Protein AF-A0A9D7RD43-F1 (afdb_monomer_lite)

Radius of gyration: 26.94 Å; chains: 1; bounding box: 60×65×58 Å

Secondary structure (DSSP, 8-state):
-PPPSS---BTTBT--EEEE-TTSTT-PBPTT------TT--SGGGG---SEEEE-SSEEEE-GGG-EEEE-SHHHHHHHHHHHHHHHHHH-TTS-HHHHHHHHHHT-B--SSSS-BTTTBT-B--HHHHHHHHHHTTPPPPPP---SS-EEEEEEEEEE-SSSSEEEEEEEEEE-SSSPEEEEEEEEEETT--SEEEEEEEEEEE-TT-EEEEEPPPEE--SEEEEEEEEEE-GGGS--TTGGGSEEEEEEEE--PPBPP---TT------SS-EEEEE---SEEEEEEESSTTTPPEEEEEEEES-EEEEE-S-EE----

Structure (mmCIF, N/CA/C/O backbone):
data_AF-A0A9D7RD43-F1
#
_entry.id   AF-A0A9D7RD43-F1
#
loop_
_atom_site.group_PDB
_atom_site.id
_atom_site.type_symbol
_atom_site.label_atom_id
_atom_site.label_alt_id
_atom_site.label_comp_id
_atom_site.label_asym_id
_atom_site.label_entity_id
_atom_site.label_seq_id
_atom_site.pdbx_PDB_ins_code
_atom_site.Cartn_x
_atom_site.Cartn_y
_atom_site.Cartn_z
_atom_site.occupancy
_atom_site.B_iso_or_equiv
_atom_site.auth_seq_id
_atom_site.auth_comp_id
_atom_site.auth_asym_id
_atom_site.auth_atom_id
_atom_site.pdbx_PDB_model_num
ATOM 1 N N . MET A 1 1 ? 34.496 8.820 10.656 1.00 37.81 1 MET A N 1
ATOM 2 C CA . MET A 1 1 ? 34.093 8.182 9.384 1.00 37.81 1 MET A CA 1
ATOM 3 C C . MET A 1 1 ? 32.743 7.521 9.606 1.00 37.81 1 MET A C 1
ATOM 5 O O . MET A 1 1 ? 32.678 6.580 10.384 1.00 37.81 1 MET A O 1
ATOM 9 N N . LYS A 1 2 ? 31.656 8.041 9.021 1.00 35.50 2 LYS A N 1
ATOM 10 C CA . LYS A 1 2 ? 30.403 7.276 8.945 1.00 35.50 2 LYS A CA 1
ATOM 11 C C . LYS A 1 2 ? 30.650 6.160 7.934 1.00 35.50 2 LYS A C 1
ATOM 13 O O . LYS A 1 2 ? 30.966 6.460 6.786 1.00 35.50 2 LYS A O 1
ATOM 18 N N . PHE A 1 3 ? 30.564 4.906 8.363 1.00 37.50 3 PHE A N 1
ATOM 19 C CA . PHE A 1 3 ? 30.495 3.794 7.423 1.00 37.50 3 PHE A CA 1
ATOM 20 C C . PHE A 1 3 ? 29.261 4.001 6.530 1.00 37.50 3 PHE A C 1
ATOM 22 O O . PHE A 1 3 ? 28.216 4.408 7.050 1.00 37.50 3 PHE A O 1
ATOM 29 N N . PRO A 1 4 ? 29.354 3.788 5.207 1.00 51.97 4 PRO A N 1
ATOM 30 C CA . PRO A 1 4 ? 28.175 3.812 4.352 1.00 51.97 4 PRO A CA 1
ATOM 31 C C . PRO A 1 4 ? 27.169 2.771 4.858 1.00 51.97 4 PRO A C 1
ATOM 33 O O . PRO A 1 4 ? 27.540 1.640 5.163 1.00 51.97 4 PRO A O 1
ATOM 36 N N . GLY A 1 5 ? 25.897 3.164 4.974 1.00 52.16 5 GLY A N 1
ATOM 37 C CA . GLY A 1 5 ? 24.845 2.321 5.559 1.00 52.16 5 GLY A CA 1
ATOM 38 C C . GLY A 1 5 ? 24.526 1.050 4.762 1.00 52.16 5 GLY A C 1
ATOM 39 O O . GLY A 1 5 ? 23.859 0.159 5.277 1.00 52.16 5 GLY A O 1
ATOM 40 N N . SER A 1 6 ? 24.991 0.938 3.514 1.00 62.03 6 SER A N 1
ATOM 41 C CA . SER A 1 6 ? 24.910 -0.272 2.690 1.00 62.03 6 SER A CA 1
ATOM 42 C C . SER A 1 6 ? 26.004 -0.252 1.621 1.00 62.03 6 SER A C 1
ATOM 44 O O . SER A 1 6 ? 26.270 0.790 1.024 1.00 62.03 6 SER A O 1
ATOM 46 N N . LEU A 1 7 ? 26.645 -1.399 1.387 1.00 66.25 7 LEU A N 1
ATOM 47 C CA . LEU A 1 7 ? 27.626 -1.590 0.316 1.00 66.25 7 LEU A CA 1
ATOM 48 C C . LEU A 1 7 ? 26.922 -2.155 -0.920 1.00 66.25 7 LEU A C 1
ATOM 50 O O . LEU A 1 7 ? 26.070 -3.029 -0.778 1.00 66.25 7 LEU A O 1
ATOM 54 N N . ASN A 1 8 ? 27.292 -1.678 -2.112 1.00 71.31 8 ASN A N 1
ATOM 55 C CA . ASN A 1 8 ? 26.846 -2.259 -3.380 1.00 71.31 8 ASN A CA 1
ATOM 56 C C . ASN A 1 8 ? 27.496 -3.636 -3.552 1.00 71.31 8 ASN A C 1
ATOM 58 O O . ASN A 1 8 ? 28.646 -3.736 -3.980 1.00 71.31 8 ASN A O 1
ATOM 62 N N . VAL A 1 9 ? 26.795 -4.681 -3.117 1.00 72.69 9 VAL A N 1
ATOM 63 C CA . VAL A 1 9 ? 27.293 -6.066 -3.115 1.00 72.69 9 VAL A CA 1
ATOM 64 C C . VAL A 1 9 ? 26.843 -6.842 -4.349 1.00 72.69 9 VAL A C 1
ATOM 66 O O . VAL A 1 9 ? 27.401 -7.899 -4.630 1.00 72.69 9 VAL A O 1
ATOM 69 N N . ASP A 1 10 ? 25.844 -6.332 -5.076 1.00 81.44 10 ASP A N 1
ATOM 70 C CA . ASP A 1 10 ? 25.265 -6.962 -6.263 1.00 81.44 10 ASP A CA 1
ATOM 71 C C . ASP A 1 10 ? 24.422 -5.958 -7.076 1.00 81.44 10 ASP A C 1
ATOM 73 O O . ASP A 1 10 ? 24.118 -4.878 -6.580 1.00 81.44 10 ASP A O 1
ATOM 77 N N . LEU A 1 11 ? 23.975 -6.342 -8.277 1.00 85.50 11 LEU A N 1
ATOM 78 C CA . LEU A 1 11 ? 23.217 -5.523 -9.236 1.00 85.50 11 LEU A CA 1
ATOM 79 C C . LEU A 1 11 ? 22.011 -4.787 -8.641 1.00 85.50 11 LEU A C 1
ATOM 81 O O . LEU A 1 11 ? 21.666 -3.710 -9.100 1.00 85.50 11 LEU A O 1
ATOM 85 N N . VAL A 1 12 ? 21.343 -5.369 -7.644 1.00 87.44 12 VAL A N 1
ATOM 86 C CA . VAL A 1 12 ? 20.118 -4.801 -7.055 1.00 87.44 12 VAL A CA 1
ATOM 87 C C . VAL A 1 12 ? 20.194 -4.664 -5.534 1.00 87.44 12 VAL A C 1
ATOM 89 O O . VAL A 1 12 ? 19.166 -4.511 -4.876 1.00 87.44 12 VAL A O 1
ATOM 92 N N . VAL A 1 13 ? 21.388 -4.768 -4.938 1.00 83.25 13 VAL A N 1
ATOM 93 C CA . VAL A 1 13 ? 21.561 -4.678 -3.478 1.00 83.25 13 VAL A CA 1
ATOM 94 C C . VAL A 1 13 ? 22.725 -3.737 -3.130 1.00 83.25 13 VAL A C 1
ATOM 96 O O . VAL A 1 13 ? 23.883 -4.149 -3.232 1.00 83.25 13 VAL A O 1
ATOM 99 N N . PRO A 1 14 ? 22.437 -2.507 -2.652 1.00 84.12 14 PRO A N 1
ATOM 100 C CA . PRO A 1 14 ? 21.111 -1.901 -2.503 1.00 84.12 14 PRO A CA 1
ATOM 101 C C . PRO A 1 14 ? 20.538 -1.445 -3.854 1.00 84.12 14 PRO A C 1
ATOM 103 O O . PRO A 1 14 ? 21.272 -0.957 -4.713 1.00 84.12 14 PRO A O 1
ATOM 106 N N . MET A 1 15 ? 19.216 -1.553 -4.006 1.00 89.75 15 MET A N 1
ATOM 107 C CA . MET A 1 15 ? 18.492 -1.022 -5.161 1.00 89.75 15 MET A CA 1
ATOM 108 C C . MET A 1 15 ? 18.246 0.476 -4.956 1.00 89.75 15 MET A C 1
ATOM 110 O O . MET A 1 15 ? 17.522 0.879 -4.045 1.00 89.75 15 MET A O 1
ATOM 114 N N . SER A 1 16 ? 18.866 1.298 -5.790 1.00 93.31 16 SER A N 1
ATOM 115 C CA . SER A 1 16 ? 18.712 2.751 -5.825 1.00 93.31 16 SER A CA 1
ATOM 116 C C . SER A 1 16 ? 17.595 3.113 -6.791 1.00 93.31 16 SER A C 1
ATOM 118 O O . SER A 1 16 ? 17.496 2.528 -7.868 1.00 93.31 16 SER A O 1
ATOM 120 N N . ILE A 1 17 ? 16.758 4.074 -6.412 1.00 96.69 17 ILE A N 1
ATOM 121 C CA . ILE A 1 17 ? 15.533 4.393 -7.146 1.00 96.69 17 ILE A CA 1
ATOM 122 C C . ILE A 1 17 ? 15.535 5.877 -7.486 1.00 96.69 17 ILE A C 1
ATOM 124 O O . ILE A 1 17 ? 15.616 6.720 -6.591 1.00 96.69 17 ILE A O 1
ATOM 128 N N . GLY A 1 18 ? 15.457 6.182 -8.779 1.00 97.19 18 GLY A N 1
ATOM 129 C CA . GLY A 1 18 ? 15.295 7.549 -9.273 1.00 97.19 18 GLY A CA 1
ATOM 130 C C . GLY A 1 18 ? 13.829 7.967 -9.377 1.00 97.19 18 GLY A C 1
ATOM 131 O O . GLY A 1 18 ? 12.914 7.143 -9.283 1.00 97.19 18 GLY A O 1
ATOM 132 N N . SER A 1 19 ? 13.623 9.264 -9.579 1.00 98.06 19 SER A N 1
ATOM 133 C CA . SER A 1 19 ? 12.301 9.875 -9.707 1.00 98.06 19 SER A CA 1
ATOM 134 C C . SER A 1 19 ? 12.009 10.275 -11.144 1.00 98.06 19 SER A C 1
ATOM 136 O O . SER A 1 19 ? 12.871 10.818 -11.832 1.00 98.06 19 SER A O 1
ATOM 138 N N . VAL A 1 20 ? 10.765 10.060 -11.554 1.00 97.62 20 VAL A N 1
ATOM 139 C CA . VAL A 1 20 ? 10.180 10.568 -12.800 1.00 97.62 20 VAL A CA 1
ATOM 140 C C . VAL A 1 20 ? 8.850 11.259 -12.512 1.00 97.62 20 VAL A C 1
ATOM 142 O O . VAL A 1 20 ? 8.176 10.935 -11.522 1.00 97.62 20 VAL A O 1
ATOM 145 N N . ASP A 1 21 ? 8.436 12.149 -13.411 1.00 96.12 21 ASP A N 1
ATOM 146 C CA . ASP A 1 21 ? 7.079 12.690 -13.415 1.00 96.12 21 ASP A CA 1
ATOM 147 C C . ASP A 1 21 ? 6.089 11.667 -13.979 1.00 96.12 21 ASP A C 1
ATOM 149 O O . ASP A 1 21 ? 5.978 11.447 -15.186 1.00 96.12 21 ASP A O 1
ATOM 153 N N . GLY A 1 22 ? 5.336 11.047 -13.070 1.00 91.12 22 GLY A N 1
ATOM 154 C CA . GLY A 1 22 ? 4.281 10.091 -13.398 1.00 91.12 22 GLY A CA 1
ATOM 155 C C . GLY A 1 22 ? 3.047 10.707 -14.064 1.00 91.12 22 GLY A C 1
ATOM 156 O O . GLY A 1 22 ? 2.210 9.959 -14.568 1.00 91.12 22 GLY A O 1
ATOM 157 N N . ASN A 1 23 ? 2.908 12.038 -14.063 1.00 89.94 23 ASN A N 1
ATOM 158 C CA . ASN A 1 23 ? 1.749 12.739 -14.629 1.00 89.94 23 ASN A CA 1
ATOM 159 C C . ASN A 1 23 ? 1.916 13.051 -16.119 1.00 89.94 23 ASN A C 1
ATOM 161 O O . ASN A 1 23 ? 0.947 13.418 -16.787 1.00 89.94 23 ASN A O 1
ATOM 165 N N . THR A 1 24 ? 3.125 12.875 -16.647 1.00 91.62 24 THR A N 1
ATOM 166 C CA . THR A 1 24 ? 3.444 13.100 -18.053 1.00 91.62 24 THR A CA 1
ATOM 167 C C . THR A 1 24 ? 3.645 11.761 -18.758 1.00 91.62 24 THR A C 1
ATOM 169 O O . THR A 1 24 ? 4.361 10.888 -18.276 1.00 91.62 24 THR A O 1
ATOM 172 N N . ALA A 1 25 ? 3.046 11.588 -19.941 1.00 89.81 25 ALA A N 1
ATOM 173 C CA . ALA A 1 25 ? 3.057 10.309 -20.666 1.00 89.81 25 ALA A CA 1
ATOM 174 C C . ALA A 1 25 ? 4.463 9.813 -21.065 1.00 89.81 25 ALA A C 1
ATOM 176 O O . ALA A 1 25 ? 4.656 8.620 -21.300 1.00 89.81 25 ALA A O 1
ATOM 177 N N . THR A 1 26 ? 5.435 10.723 -21.160 1.00 92.25 26 THR A N 1
ATOM 178 C CA . THR A 1 26 ? 6.836 10.412 -21.474 1.00 92.25 26 THR A CA 1
ATOM 179 C C . THR A 1 26 ? 7.671 10.068 -20.242 1.00 92.25 26 THR A C 1
ATOM 181 O O . THR A 1 26 ? 8.818 9.675 -20.416 1.00 92.25 26 THR A O 1
ATOM 184 N N . PHE A 1 27 ? 7.117 10.202 -19.031 1.00 96.06 27 PHE A N 1
ATOM 185 C CA . PHE A 1 27 ? 7.800 9.955 -17.758 1.00 96.06 27 PHE A CA 1
ATOM 186 C C . PHE A 1 27 ? 9.184 10.615 -17.666 1.00 96.06 27 PHE A C 1
ATOM 188 O O . PHE A 1 27 ? 10.167 9.910 -17.436 1.00 96.06 27 PHE A O 1
ATOM 195 N N . PRO A 1 28 ? 9.297 11.939 -17.888 1.00 96.94 28 PRO A N 1
ATOM 196 C CA . PRO A 1 28 ? 10.591 12.601 -17.828 1.00 96.94 28 PRO A CA 1
ATOM 197 C C . PRO A 1 28 ? 11.213 12.413 -16.438 1.00 96.94 28 PRO A C 1
ATOM 199 O O . PRO A 1 28 ? 10.513 12.470 -15.424 1.00 96.94 28 PRO A O 1
ATOM 202 N N . VAL A 1 29 ? 12.524 12.172 -16.395 1.00 96.81 29 VAL A N 1
ATOM 203 C CA . VAL A 1 29 ? 13.292 12.143 -15.144 1.00 96.81 29 VAL A CA 1
ATOM 204 C C . VAL A 1 29 ? 13.134 13.473 -14.411 1.00 96.81 29 VAL A C 1
ATOM 206 O O . VAL A 1 29 ? 13.292 14.536 -15.006 1.00 96.81 29 VAL A O 1
ATOM 209 N N . SER A 1 30 ? 12.805 13.415 -13.121 1.00 96.56 30 SER A N 1
ATOM 210 C CA . SER A 1 30 ? 12.627 14.616 -12.307 1.00 96.56 30 SER A CA 1
ATOM 211 C C . SER A 1 30 ? 13.960 15.344 -12.144 1.00 96.56 30 SER A C 1
ATOM 213 O O . SER A 1 30 ? 14.990 14.713 -11.887 1.00 96.56 30 SER A O 1
ATOM 215 N N . ASP A 1 31 ? 13.947 16.675 -12.206 1.00 94.81 31 ASP A N 1
ATOM 216 C CA . ASP A 1 31 ? 15.169 17.493 -12.149 1.00 94.81 31 ASP A CA 1
ATOM 217 C C . ASP A 1 31 ? 15.994 17.252 -10.875 1.00 94.81 31 ASP A C 1
ATOM 219 O O . ASP A 1 31 ? 17.225 17.221 -10.916 1.00 94.81 31 ASP A O 1
ATOM 223 N N . PHE A 1 32 ? 15.316 17.010 -9.749 1.00 93.81 32 PHE A N 1
ATOM 224 C CA . PHE A 1 32 ? 15.935 16.722 -8.452 1.00 93.81 32 PHE A CA 1
ATOM 225 C C . PHE A 1 32 ? 16.461 15.283 -8.312 1.00 93.81 32 PHE A C 1
ATOM 227 O O . PHE A 1 32 ? 17.102 14.964 -7.305 1.00 93.81 32 PHE A O 1
ATOM 234 N N . SER A 1 33 ? 16.168 14.386 -9.261 1.00 95.81 33 SER A N 1
ATOM 235 C CA . SER A 1 33 ? 16.620 12.997 -9.192 1.00 95.81 33 SER A CA 1
ATOM 236 C C . SER A 1 33 ? 18.140 12.942 -9.333 1.00 95.81 33 SER A C 1
ATOM 238 O O . SER A 1 33 ? 18.717 13.436 -10.302 1.00 95.81 33 SER A O 1
ATOM 240 N N . SER A 1 34 ? 18.804 12.335 -8.348 1.00 94.81 34 SER A N 1
ATOM 241 C CA . SER A 1 34 ? 20.244 12.095 -8.426 1.00 94.81 34 SER A CA 1
ATOM 242 C C . SER A 1 34 ? 20.551 11.072 -9.514 1.00 94.81 34 SER A C 1
ATOM 244 O O . SER A 1 34 ? 19.801 10.114 -9.704 1.00 94.81 34 SER A O 1
ATOM 246 N N . ARG A 1 35 ? 21.673 11.281 -10.196 1.00 94.00 35 ARG A N 1
ATOM 247 C CA . ARG A 1 35 ? 22.122 10.487 -11.338 1.00 94.00 35 ARG A CA 1
ATOM 248 C C . ARG A 1 35 ? 23.477 9.876 -11.032 1.00 94.00 35 ARG A C 1
ATOM 250 O O . ARG A 1 35 ? 24.266 10.456 -10.280 1.00 94.00 35 ARG A O 1
ATOM 257 N N . GLY A 1 36 ? 23.734 8.708 -11.598 1.00 90.88 36 GLY A N 1
ATOM 258 C CA . GLY A 1 36 ? 25.066 8.127 -11.615 1.00 90.88 36 GLY A CA 1
ATOM 259 C C . GLY A 1 36 ? 26.025 8.897 -12.540 1.00 90.88 36 GLY A C 1
ATOM 260 O O . GLY A 1 36 ? 25.691 9.968 -13.053 1.00 90.88 36 GLY A O 1
ATOM 261 N N . PRO A 1 37 ? 27.227 8.356 -12.782 1.00 91.25 37 PRO A N 1
ATOM 262 C CA . PRO A 1 37 ? 27.680 7.041 -12.341 1.00 91.25 37 PRO A CA 1
ATOM 263 C C . PRO A 1 37 ? 28.040 6.986 -10.850 1.00 91.25 37 PRO A C 1
ATOM 265 O O . PRO A 1 37 ? 28.338 7.996 -10.212 1.00 91.25 37 PRO A O 1
ATOM 268 N N . SER A 1 38 ? 28.047 5.782 -10.281 1.00 86.12 38 SER A N 1
ATOM 269 C CA . SER A 1 38 ? 28.557 5.557 -8.929 1.00 86.12 38 SER A CA 1
ATOM 270 C C . SER A 1 38 ? 30.072 5.758 -8.875 1.00 86.12 38 SER A C 1
ATOM 272 O O . SER A 1 38 ? 30.814 5.120 -9.618 1.00 86.12 38 SER A O 1
ATOM 274 N N . ALA A 1 39 ? 30.549 6.550 -7.911 1.00 81.50 39 ALA A N 1
ATOM 275 C CA . ALA A 1 39 ? 31.981 6.694 -7.627 1.00 81.50 39 ALA A CA 1
ATOM 276 C C . ALA A 1 39 ? 32.638 5.405 -7.087 1.00 81.50 39 ALA A C 1
ATOM 278 O O . ALA A 1 39 ? 33.861 5.325 -7.001 1.00 81.50 39 ALA A O 1
ATOM 279 N N . CYS A 1 40 ? 31.837 4.410 -6.688 1.00 73.94 40 CYS A N 1
ATOM 280 C CA . CYS A 1 40 ? 32.301 3.147 -6.110 1.00 73.94 40 CYS A CA 1
ATOM 281 C C . CYS A 1 40 ? 31.949 1.924 -6.974 1.00 73.94 40 CYS A C 1
ATOM 283 O O . CYS A 1 40 ? 32.061 0.793 -6.495 1.00 73.94 40 CYS A O 1
ATOM 285 N N . GLY A 1 41 ? 31.481 2.125 -8.210 1.00 66.56 41 GLY A N 1
ATOM 286 C CA . GLY A 1 41 ? 31.212 1.019 -9.127 1.00 66.56 41 GLY A CA 1
ATOM 287 C C . GLY A 1 41 ? 32.509 0.407 -9.661 1.00 66.56 41 GLY A C 1
ATOM 288 O O . GLY A 1 41 ? 33.530 1.084 -9.753 1.00 66.56 41 GLY A O 1
ATOM 289 N N . ARG A 1 42 ? 32.478 -0.890 -9.985 1.00 72.44 42 ARG A N 1
ATOM 290 C CA . ARG A 1 42 ? 33.587 -1.563 -10.677 1.00 72.44 42 ARG A CA 1
ATOM 291 C C . ARG A 1 42 ? 33.505 -1.257 -12.173 1.00 72.44 42 ARG A C 1
ATOM 293 O O . ARG A 1 42 ? 34.157 -0.338 -12.652 1.00 72.44 42 ARG A O 1
ATOM 300 N N . ASP A 1 43 ? 32.662 -1.999 -12.878 1.00 79.00 43 ASP A N 1
ATOM 301 C CA . ASP A 1 43 ? 32.463 -1.959 -14.322 1.00 79.00 43 ASP A CA 1
ATOM 302 C C . ASP A 1 43 ? 31.001 -2.276 -14.698 1.00 79.00 43 ASP A C 1
ATOM 304 O O . ASP A 1 43 ? 30.218 -2.788 -13.893 1.00 79.00 43 ASP A O 1
ATOM 308 N N . GLY A 1 44 ? 30.612 -1.929 -15.930 1.00 85.50 44 GLY A N 1
ATOM 309 C CA . GLY A 1 44 ? 29.277 -2.204 -16.474 1.00 85.50 44 GLY A CA 1
ATOM 310 C C . GLY A 1 44 ? 28.137 -1.621 -15.630 1.00 85.50 44 GLY A C 1
ATOM 311 O O . GLY A 1 44 ? 28.230 -0.495 -15.139 1.00 85.50 44 GLY A O 1
ATOM 312 N N . SER A 1 45 ? 27.074 -2.406 -15.431 1.00 86.19 45 SER A N 1
ATOM 313 C CA . SER A 1 45 ? 25.884 -2.009 -14.663 1.00 86.19 45 SER A CA 1
ATOM 314 C C . SER A 1 45 ? 26.184 -1.613 -13.212 1.00 86.19 45 SER A C 1
ATOM 316 O O . SER A 1 45 ? 25.417 -0.870 -12.618 1.00 86.19 45 SER A O 1
ATOM 318 N N . PHE A 1 46 ? 27.325 -2.009 -12.629 1.00 85.81 46 PHE A N 1
ATOM 319 C CA . PHE A 1 46 ? 27.699 -1.571 -11.275 1.00 85.81 46 PHE A CA 1
ATOM 320 C C . PHE A 1 46 ? 28.069 -0.085 -11.185 1.00 85.81 46 PHE A C 1
ATOM 322 O O . PHE A 1 46 ? 28.080 0.472 -10.083 1.00 85.81 46 PHE A O 1
ATOM 329 N N . LEU A 1 47 ? 28.411 0.544 -12.314 1.00 88.94 47 LEU A N 1
ATOM 330 C CA . LEU A 1 47 ? 28.647 1.985 -12.399 1.00 88.94 47 LEU A CA 1
ATOM 331 C C . LEU A 1 47 ? 27.348 2.763 -12.595 1.00 88.94 47 LEU A C 1
ATOM 333 O O . LEU A 1 47 ? 27.335 3.956 -12.305 1.00 88.94 47 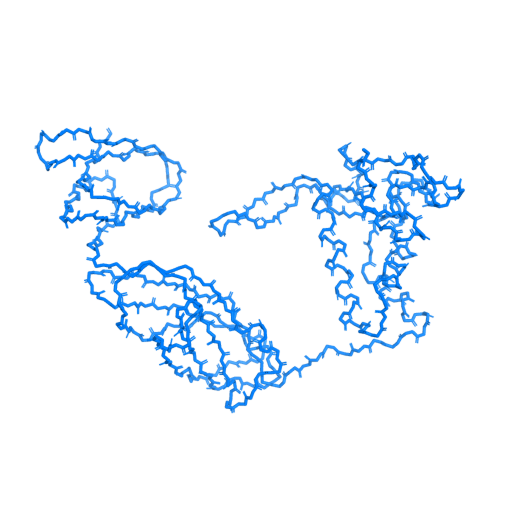LEU A O 1
ATOM 337 N N . ILE A 1 48 ? 26.281 2.118 -13.064 1.00 91.94 48 ILE A N 1
ATOM 338 C CA . ILE A 1 48 ? 25.042 2.797 -13.417 1.00 91.94 48 ILE A CA 1
ATOM 339 C C . ILE A 1 48 ? 24.153 2.908 -12.182 1.00 91.94 48 ILE A C 1
ATOM 341 O O . ILE A 1 48 ? 23.919 1.931 -11.477 1.00 91.94 48 ILE A O 1
ATOM 345 N N . LYS A 1 49 ? 23.699 4.129 -11.894 1.00 92.69 49 LYS A N 1
ATOM 346 C CA . LYS A 1 49 ? 22.692 4.416 -10.867 1.00 92.69 49 LYS A CA 1
ATOM 347 C C . LYS A 1 49 ? 21.736 5.485 -11.409 1.00 92.69 49 LYS A C 1
ATOM 349 O O . LYS A 1 49 ? 22.215 6.389 -12.090 1.00 92.69 49 LYS A O 1
ATOM 354 N N . PRO A 1 50 ? 20.441 5.458 -11.056 1.00 94.94 50 PRO A N 1
ATOM 355 C CA . PRO A 1 50 ? 19.766 4.459 -10.215 1.00 94.94 50 PRO A CA 1
ATOM 356 C C . PRO A 1 50 ? 19.654 3.079 -10.895 1.00 94.94 50 PRO A C 1
ATOM 358 O O . PRO A 1 50 ? 19.982 2.942 -12.063 1.00 94.94 50 PRO A O 1
ATOM 361 N N . GLU A 1 51 ? 19.194 2.051 -10.176 1.00 95.50 51 GLU A N 1
ATOM 362 C CA . GLU A 1 51 ? 18.871 0.748 -10.787 1.00 95.50 51 GLU A CA 1
ATOM 363 C C . GLU A 1 51 ? 17.614 0.837 -11.660 1.00 95.50 51 GLU A C 1
ATOM 365 O O . GLU A 1 51 ? 17.533 0.222 -12.719 1.00 95.50 51 GLU A O 1
ATOM 370 N N . VAL A 1 52 ? 16.611 1.572 -11.180 1.00 97.44 52 VAL A N 1
ATOM 371 C CA . VAL A 1 52 ? 15.305 1.776 -11.821 1.00 97.44 52 VAL A CA 1
ATOM 372 C C . VAL A 1 52 ? 14.750 3.138 -11.418 1.00 97.44 52 VAL A C 1
ATOM 374 O O . VAL A 1 52 ? 15.191 3.739 -10.432 1.00 97.44 52 VAL A O 1
ATOM 377 N N . VAL A 1 53 ? 13.710 3.587 -12.109 1.00 98.12 53 VAL A N 1
ATOM 378 C CA . VAL A 1 53 ? 12.922 4.758 -11.710 1.00 98.12 53 VAL A CA 1
ATOM 379 C C . VAL A 1 53 ? 11.483 4.394 -11.367 1.00 98.12 53 VAL A C 1
ATOM 381 O O . VAL A 1 53 ? 10.932 3.389 -11.827 1.00 98.12 53 VAL A O 1
ATOM 384 N N . ALA A 1 54 ? 10.868 5.238 -10.544 1.00 97.81 54 ALA A N 1
ATOM 385 C CA . ALA A 1 54 ? 9.447 5.190 -10.229 1.00 97.81 54 ALA A CA 1
ATOM 386 C C . ALA A 1 54 ? 8.897 6.614 -10.027 1.00 97.81 54 ALA A C 1
ATOM 388 O O . ALA A 1 54 ? 9.681 7.529 -9.743 1.00 97.81 54 ALA A O 1
ATOM 389 N N . PRO A 1 55 ? 7.571 6.824 -10.127 1.00 96.94 55 PRO A N 1
ATOM 390 C CA . PRO A 1 55 ? 6.974 8.138 -9.915 1.00 96.94 55 PRO A CA 1
ATOM 391 C C . PRO A 1 55 ? 7.358 8.718 -8.551 1.00 96.94 55 PRO A C 1
ATOM 393 O O . PRO A 1 55 ? 7.131 8.085 -7.519 1.00 96.94 55 PRO A O 1
ATOM 396 N N . GLY A 1 56 ? 7.940 9.915 -8.557 1.00 95.62 56 GLY A N 1
ATOM 397 C CA . GLY A 1 56 ? 8.351 10.630 -7.342 1.00 95.62 56 GLY A CA 1
ATOM 398 C C . GLY A 1 56 ? 8.003 12.112 -7.357 1.00 95.62 56 GLY A C 1
ATOM 399 O O . GLY A 1 56 ? 8.297 12.815 -6.396 1.00 95.62 56 GLY A O 1
ATOM 400 N N . GLU A 1 57 ? 7.355 12.586 -8.416 1.00 95.38 57 GLU A N 1
ATOM 401 C CA . GLU A 1 57 ? 6.944 13.973 -8.585 1.00 95.38 57 GLU A CA 1
ATOM 402 C C . GLU A 1 57 ? 5.418 14.090 -8.570 1.00 95.38 57 GLU A C 1
ATOM 404 O O . GLU A 1 57 ? 4.689 13.284 -9.160 1.00 95.38 57 GLU A O 1
ATOM 409 N N . ARG A 1 58 ? 4.942 15.087 -7.827 1.00 91.75 58 ARG A N 1
ATOM 410 C CA . ARG A 1 58 ? 3.540 15.400 -7.556 1.00 91.75 58 ARG A CA 1
ATOM 411 C C . ARG A 1 58 ? 2.758 14.198 -7.025 1.00 91.75 58 ARG A C 1
ATOM 413 O O . ARG A 1 58 ? 1.605 13.960 -7.394 1.00 91.75 58 ARG A O 1
ATOM 420 N N . ILE A 1 59 ? 3.371 13.453 -6.109 1.00 93.31 59 ILE A N 1
ATOM 421 C CA . ILE A 1 59 ? 2.783 12.260 -5.503 1.00 93.31 59 ILE A CA 1
ATOM 422 C C . ILE A 1 59 ? 1.801 12.665 -4.411 1.00 93.31 59 ILE A C 1
ATOM 424 O O . ILE A 1 59 ? 2.177 13.229 -3.383 1.00 93.31 59 ILE A O 1
ATOM 428 N N . ARG A 1 60 ? 0.521 12.339 -4.611 1.00 92.31 60 ARG A N 1
ATOM 429 C CA . ARG A 1 60 ? -0.507 12.493 -3.579 1.00 92.31 60 ARG A CA 1
ATOM 430 C C . ARG A 1 60 ? -0.342 11.399 -2.522 1.00 92.31 60 ARG A C 1
ATOM 432 O O . ARG A 1 60 ? -0.594 10.231 -2.807 1.00 92.31 60 ARG A O 1
ATOM 439 N N . SER A 1 61 ? 0.025 11.780 -1.303 1.00 89.44 61 SER A N 1
ATOM 440 C CA . SER A 1 61 ? 0.228 10.862 -0.176 1.00 89.44 61 SER A CA 1
ATOM 441 C C . SER A 1 61 ? -0.496 11.341 1.084 1.00 89.44 61 SER A C 1
ATOM 443 O O . SER A 1 61 ? -0.994 12.469 1.140 1.00 89.44 61 SER A O 1
ATOM 445 N N . ALA A 1 62 ? -0.593 10.464 2.082 1.00 86.12 62 ALA A N 1
ATOM 446 C CA . ALA A 1 62 ? -1.175 10.791 3.377 1.00 86.12 62 ALA A CA 1
ATOM 447 C C . ALA A 1 62 ? -0.368 11.905 4.065 1.00 86.12 62 ALA A C 1
ATOM 449 O O . ALA A 1 62 ? 0.864 11.904 4.049 1.00 86.12 62 ALA A O 1
ATOM 450 N N . ALA A 1 63 ? -1.081 12.849 4.670 1.00 80.12 63 ALA A N 1
ATOM 451 C CA . ALA A 1 63 ? -0.532 13.942 5.457 1.00 80.12 63 ALA A CA 1
ATOM 452 C C . ALA A 1 63 ? -1.077 13.880 6.893 1.00 80.12 63 ALA A C 1
ATOM 454 O O . ALA A 1 63 ? -1.891 13.019 7.239 1.00 80.12 63 ALA A O 1
ATOM 455 N N . LEU A 1 64 ? -0.602 14.784 7.750 1.00 73.19 64 LEU A N 1
ATOM 456 C CA . LEU A 1 64 ? -1.089 14.888 9.124 1.00 73.19 64 LEU A CA 1
ATOM 457 C C . LEU A 1 64 ? -2.603 15.162 9.162 1.00 73.19 64 LEU A C 1
ATOM 459 O O . LEU A 1 64 ? -3.204 15.601 8.182 1.00 73.19 64 LEU A O 1
ATOM 463 N N . GLU A 1 65 ? -3.211 14.873 10.314 1.00 69.00 65 GLU A N 1
ATOM 464 C CA . GLU A 1 65 ? -4.624 15.174 10.601 1.00 69.00 65 GLU A CA 1
ATOM 465 C C . GLU A 1 65 ? -5.629 14.485 9.656 1.00 69.00 65 GLU A C 1
ATOM 467 O O . GLU A 1 65 ? -6.730 14.976 9.424 1.00 69.00 65 GLU A O 1
ATOM 472 N N . GLY A 1 66 ? -5.264 13.316 9.115 1.00 67.31 66 GLY A N 1
ATOM 473 C CA . GLY A 1 66 ? -6.125 12.540 8.213 1.00 67.31 66 GLY A CA 1
ATOM 474 C C . GLY A 1 66 ? -6.247 13.135 6.806 1.00 67.31 66 GLY A C 1
ATOM 475 O O . GLY A 1 66 ? -7.091 12.696 6.023 1.00 67.31 66 GLY A O 1
ATOM 476 N N . GLY A 1 67 ? -5.419 14.133 6.485 1.00 74.00 67 GLY A N 1
ATOM 477 C CA . GLY A 1 67 ? -5.390 14.784 5.186 1.00 74.00 67 GLY A CA 1
ATOM 478 C C . GLY A 1 67 ? -4.568 14.035 4.138 1.00 74.00 67 GLY A C 1
ATOM 479 O O . GLY A 1 67 ? -3.907 13.030 4.399 1.00 74.00 67 GLY A O 1
ATOM 480 N N . TYR A 1 68 ? -4.575 14.585 2.929 1.00 86.00 68 TYR A N 1
ATOM 481 C CA . TYR A 1 68 ? -3.670 14.206 1.850 1.00 86.00 68 TYR A CA 1
ATOM 482 C C . TYR A 1 68 ? -2.991 15.461 1.323 1.00 86.00 68 TYR A C 1
ATOM 484 O O . TYR A 1 68 ? -3.636 16.500 1.191 1.00 86.00 68 TYR A O 1
ATOM 492 N N . SER A 1 69 ? -1.717 15.342 0.977 1.00 88.06 69 SER A N 1
ATOM 493 C CA . SER A 1 69 ? -0.958 16.407 0.330 1.00 88.06 69 SER A CA 1
ATOM 494 C C . SER A 1 69 ? -0.195 15.852 -0.865 1.00 88.06 69 SER A C 1
ATOM 496 O O . SER A 1 69 ? -0.101 14.638 -1.053 1.00 88.06 69 SER A O 1
ATOM 498 N N . VAL A 1 70 ? 0.312 16.756 -1.691 1.00 91.06 70 VAL A N 1
ATOM 499 C CA . VAL A 1 70 ? 1.155 16.451 -2.843 1.00 91.06 70 VAL A CA 1
ATOM 500 C C . VAL A 1 70 ? 2.608 16.702 -2.453 1.00 91.06 70 VAL A C 1
ATOM 502 O O . VAL A 1 70 ? 2.905 17.724 -1.836 1.00 91.06 70 VAL A O 1
ATOM 505 N N . PHE A 1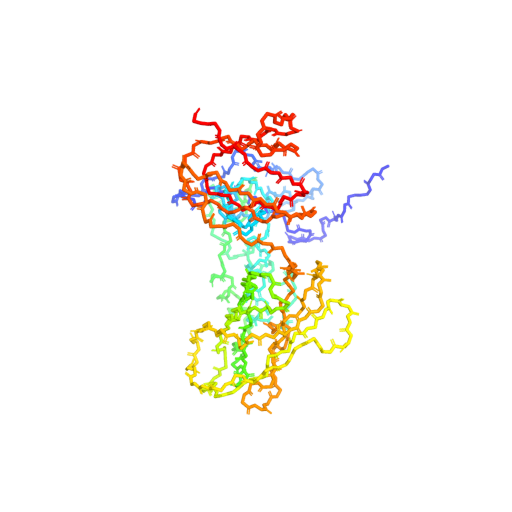 71 ? 3.488 15.762 -2.790 1.00 90.06 71 PHE A N 1
ATOM 506 C CA . PHE A 1 71 ? 4.906 15.821 -2.458 1.00 90.06 71 PHE A CA 1
ATOM 507 C C . PHE A 1 71 ? 5.793 15.457 -3.648 1.00 90.06 71 PHE A C 1
ATOM 509 O O . PHE A 1 71 ? 5.393 14.680 -4.516 1.00 90.06 71 PHE A O 1
ATOM 516 N N . ASP A 1 72 ? 7.021 15.970 -3.611 1.00 91.19 72 ASP A N 1
ATOM 517 C CA . ASP A 1 72 ? 8.078 15.702 -4.579 1.00 91.19 72 ASP A CA 1
ATOM 518 C C . ASP A 1 72 ? 9.295 15.098 -3.866 1.00 91.19 72 ASP A C 1
ATOM 520 O O . ASP A 1 72 ? 9.682 15.536 -2.778 1.00 91.19 72 ASP A O 1
ATOM 524 N N . GLY A 1 73 ? 9.907 14.082 -4.467 1.00 90.75 73 GLY A N 1
ATOM 525 C CA . GLY A 1 73 ? 11.167 13.511 -4.007 1.00 90.75 73 GLY A CA 1
ATOM 526 C C . GLY A 1 73 ? 11.333 12.033 -4.347 1.00 90.75 73 GLY A C 1
ATOM 527 O O . GLY A 1 73 ? 10.380 11.256 -4.353 1.00 90.75 73 GLY A O 1
ATOM 528 N N . THR A 1 74 ? 12.586 11.598 -4.502 1.00 91.00 74 THR A N 1
ATOM 529 C CA . THR A 1 74 ? 12.942 10.169 -4.625 1.00 91.00 74 THR A CA 1
ATOM 530 C C . THR A 1 74 ? 12.524 9.358 -3.391 1.00 91.00 74 THR A C 1
ATOM 532 O O . THR A 1 74 ? 12.257 8.159 -3.490 1.00 91.00 74 THR A O 1
ATOM 535 N N . SER A 1 75 ? 12.359 10.023 -2.240 1.00 91.50 75 SER A N 1
ATOM 536 C CA . SER A 1 75 ? 11.727 9.478 -1.032 1.00 91.50 75 SER A CA 1
ATOM 537 C C . SER A 1 75 ? 10.311 8.945 -1.263 1.00 91.50 75 SER A C 1
ATOM 539 O O . SER A 1 75 ? 9.870 8.110 -0.482 1.00 91.50 75 SER A O 1
ATOM 541 N N . PHE A 1 76 ? 9.604 9.403 -2.303 1.00 92.44 76 PHE A N 1
ATOM 542 C CA . PHE A 1 76 ? 8.275 8.919 -2.691 1.00 92.44 76 PHE A CA 1
ATOM 543 C C . PHE A 1 76 ? 8.331 7.857 -3.800 1.00 92.44 76 PHE A C 1
ATOM 545 O O . PHE A 1 76 ? 7.475 6.973 -3.829 1.00 92.44 76 PHE A O 1
ATOM 552 N N . SER A 1 77 ? 9.387 7.842 -4.619 1.00 95.00 77 SER A N 1
ATOM 553 C CA . SER A 1 77 ? 9.679 6.735 -5.543 1.00 95.00 77 SER A CA 1
ATOM 554 C C . SER A 1 77 ? 10.039 5.443 -4.796 1.00 95.00 77 SER A C 1
ATOM 556 O O . SER A 1 77 ? 9.592 4.354 -5.161 1.00 95.00 77 SER A O 1
ATOM 558 N N . ALA A 1 78 ? 10.814 5.545 -3.710 1.00 93.38 78 ALA A N 1
ATOM 559 C CA . ALA A 1 78 ? 11.244 4.400 -2.904 1.00 93.38 78 ALA A CA 1
ATOM 560 C C . ALA A 1 78 ? 10.097 3.540 -2.314 1.00 93.38 78 ALA A C 1
ATOM 562 O O . ALA A 1 78 ? 10.115 2.313 -2.495 1.00 93.38 78 ALA A O 1
ATOM 563 N N . PRO A 1 79 ? 9.072 4.108 -1.645 1.00 93.00 79 PRO A N 1
ATOM 564 C CA . PRO A 1 79 ? 7.922 3.340 -1.174 1.00 93.00 79 PRO A CA 1
ATOM 565 C C . PRO A 1 79 ? 7.077 2.785 -2.328 1.00 93.00 79 PRO A C 1
ATOM 567 O O . PRO A 1 79 ? 6.472 1.727 -2.163 1.00 93.00 79 PRO A O 1
ATOM 570 N N . TYR A 1 80 ? 7.094 3.418 -3.509 1.00 92.81 80 TYR A N 1
ATOM 571 C CA . TYR A 1 80 ? 6.437 2.898 -4.714 1.00 92.81 80 TYR A CA 1
ATOM 572 C C . TYR A 1 80 ? 7.015 1.537 -5.132 1.00 92.81 80 TYR A C 1
ATOM 574 O O . TYR A 1 80 ? 6.281 0.561 -5.307 1.00 92.81 80 TYR A O 1
ATOM 582 N N . VAL A 1 81 ? 8.346 1.435 -5.212 1.00 95.94 81 VAL A N 1
ATOM 583 C CA . VAL A 1 81 ? 9.035 0.167 -5.514 1.00 95.94 81 VAL A CA 1
ATOM 584 C C . VAL A 1 81 ? 8.909 -0.825 -4.358 1.00 95.94 81 VAL A C 1
ATOM 586 O O . VAL A 1 81 ? 8.758 -2.022 -4.588 1.00 95.94 81 VAL A O 1
ATOM 589 N N . SER A 1 82 ? 8.904 -0.350 -3.111 1.00 95.19 82 SER A N 1
ATOM 590 C CA . SER A 1 82 ? 8.688 -1.213 -1.941 1.00 95.19 82 SER A CA 1
ATOM 591 C C . SER A 1 82 ? 7.318 -1.905 -1.996 1.00 95.19 82 SER A C 1
ATOM 593 O O . SER A 1 82 ? 7.230 -3.113 -1.774 1.00 95.19 82 SER A O 1
ATOM 595 N N . GLY A 1 83 ? 6.263 -1.172 -2.370 1.00 95.44 83 GLY A N 1
ATOM 596 C CA . GLY A 1 83 ? 4.931 -1.730 -2.614 1.00 95.44 83 GLY A CA 1
ATOM 597 C C . GLY A 1 83 ? 4.906 -2.709 -3.791 1.00 95.44 83 GLY A C 1
ATOM 598 O O . GLY A 1 83 ? 4.336 -3.793 -3.674 1.00 95.44 83 GLY A O 1
ATOM 599 N N . ALA A 1 84 ? 5.591 -2.387 -4.893 1.00 96.69 84 ALA A N 1
ATOM 600 C CA . ALA A 1 84 ? 5.742 -3.298 -6.030 1.00 96.69 84 ALA A CA 1
ATOM 601 C C . ALA A 1 84 ? 6.401 -4.631 -5.632 1.00 96.69 84 ALA A C 1
ATOM 603 O O . ALA A 1 84 ? 5.903 -5.700 -5.991 1.00 96.69 84 ALA A O 1
ATOM 604 N N . ILE A 1 85 ? 7.485 -4.585 -4.850 1.00 96.62 85 ILE A N 1
ATOM 605 C CA . ILE A 1 85 ? 8.148 -5.784 -4.319 1.00 96.62 85 ILE A CA 1
ATOM 606 C C . ILE A 1 85 ? 7.197 -6.569 -3.411 1.00 96.62 85 ILE A C 1
ATOM 608 O O . ILE A 1 85 ? 7.174 -7.796 -3.494 1.00 96.62 85 ILE A O 1
ATOM 612 N N . LEU A 1 86 ? 6.400 -5.897 -2.571 1.00 95.44 86 LEU A N 1
ATOM 613 C CA . LEU A 1 86 ? 5.437 -6.558 -1.686 1.00 95.44 86 LEU A CA 1
ATOM 614 C C . LEU A 1 86 ? 4.366 -7.325 -2.477 1.00 95.44 86 LEU A C 1
ATOM 616 O O . LEU A 1 86 ? 4.091 -8.475 -2.148 1.00 95.44 86 LEU A O 1
ATOM 620 N N . LEU A 1 87 ? 3.821 -6.737 -3.546 1.00 95.38 87 LEU A N 1
ATOM 621 C CA . LEU A 1 87 ? 2.852 -7.413 -4.422 1.00 95.38 87 LEU A CA 1
ATOM 622 C C . LEU A 1 87 ? 3.459 -8.661 -5.075 1.00 95.38 87 LEU A C 1
ATOM 624 O O . LEU A 1 87 ? 2.848 -9.730 -5.096 1.00 95.38 87 LEU A O 1
ATOM 628 N N . LEU A 1 88 ? 4.699 -8.559 -5.563 1.00 96.50 88 LEU A N 1
ATOM 629 C CA . LEU A 1 88 ? 5.408 -9.722 -6.096 1.00 96.50 88 LEU A CA 1
ATOM 630 C C . LEU A 1 88 ? 5.709 -10.755 -5.001 1.00 96.50 88 LEU A C 1
ATOM 632 O O . LEU A 1 88 ? 5.667 -11.953 -5.265 1.00 96.50 88 LEU A O 1
ATOM 636 N N . LYS A 1 89 ? 5.988 -10.322 -3.768 1.00 95.19 89 LYS A N 1
ATOM 637 C CA . LYS A 1 89 ? 6.228 -11.212 -2.625 1.00 95.19 89 LYS A CA 1
ATOM 638 C C . LYS A 1 89 ? 4.962 -11.950 -2.203 1.00 95.19 89 LYS A C 1
ATOM 640 O O . LYS A 1 89 ? 5.060 -13.116 -1.835 1.00 95.19 89 LYS A O 1
ATOM 645 N N . GLU A 1 90 ? 3.804 -11.305 -2.275 1.00 92.19 90 GLU A N 1
ATOM 646 C CA . GLU A 1 90 ? 2.508 -11.946 -2.045 1.00 92.19 90 GLU A CA 1
ATOM 647 C C . GLU A 1 90 ? 2.248 -13.038 -3.090 1.00 92.19 90 GLU A C 1
ATOM 649 O O . GLU A 1 90 ? 1.928 -14.171 -2.731 1.00 92.19 90 GLU A O 1
ATOM 654 N N . ALA A 1 91 ? 2.473 -12.732 -4.370 1.00 93.56 91 ALA A N 1
ATOM 655 C CA . ALA A 1 91 ? 2.327 -13.700 -5.453 1.00 93.56 91 ALA A CA 1
ATOM 656 C C . ALA A 1 91 ? 3.368 -14.832 -5.400 1.00 93.56 91 ALA A C 1
ATOM 658 O O . ALA A 1 91 ? 3.052 -15.978 -5.708 1.00 93.56 91 ALA A O 1
ATOM 659 N N . PHE A 1 92 ? 4.608 -14.539 -5.006 1.00 95.56 92 PHE A N 1
ATOM 660 C CA . PHE A 1 92 ? 5.722 -15.491 -4.983 1.00 95.56 92 PHE A CA 1
ATOM 661 C C . PHE A 1 92 ? 6.365 -15.565 -3.586 1.00 95.56 92 PHE A C 1
ATOM 663 O O . PHE A 1 92 ? 7.531 -15.191 -3.398 1.00 95.56 92 PHE A O 1
ATOM 670 N N . PRO A 1 93 ? 5.657 -16.108 -2.578 1.00 91.94 93 PRO A N 1
ATOM 671 C CA . PRO A 1 93 ? 6.069 -16.032 -1.173 1.00 91.94 93 PRO A CA 1
ATOM 672 C C . PRO A 1 93 ? 7.385 -16.755 -0.874 1.00 91.94 93 PRO A C 1
ATOM 674 O O . PRO A 1 93 ? 8.059 -16.426 0.103 1.00 91.94 93 PRO A O 1
ATOM 677 N N . LYS A 1 94 ? 7.800 -17.699 -1.726 1.00 92.62 94 LYS A N 1
ATOM 678 C CA . LYS A 1 94 ? 9.054 -18.455 -1.577 1.00 92.62 94 LYS A CA 1
ATOM 679 C C . LYS A 1 94 ? 10.290 -17.728 -2.124 1.00 92.62 94 LYS A C 1
ATOM 681 O O . LYS A 1 94 ? 11.401 -18.144 -1.814 1.00 92.62 94 LYS A O 1
ATOM 686 N N . LEU A 1 95 ? 10.125 -16.657 -2.905 1.00 95.12 95 LEU A N 1
ATOM 687 C CA . LEU A 1 95 ? 11.251 -15.926 -3.491 1.00 95.12 95 LEU A CA 1
ATOM 688 C C . LEU A 1 95 ? 11.863 -14.927 -2.509 1.00 95.12 95 LEU A C 1
ATOM 690 O O . LEU A 1 95 ? 11.174 -14.304 -1.698 1.00 95.12 95 LEU A O 1
ATOM 694 N N . SER A 1 96 ? 13.181 -14.774 -2.578 1.00 93.81 96 SER A N 1
ATOM 695 C CA . SER A 1 96 ? 13.921 -13.776 -1.802 1.00 93.81 96 SER A CA 1
ATOM 696 C C . SER A 1 96 ? 13.672 -12.360 -2.328 1.00 93.81 96 SER A C 1
ATOM 698 O O . SER A 1 96 ? 13.427 -12.169 -3.518 1.00 93.81 96 SER A O 1
ATOM 700 N N . GLY A 1 97 ? 13.817 -11.346 -1.466 1.00 92.06 97 GLY A N 1
ATOM 701 C CA . GLY A 1 97 ? 13.713 -9.941 -1.886 1.00 92.06 97 GLY A CA 1
ATOM 702 C C . GLY A 1 97 ? 14.664 -9.592 -3.038 1.00 92.06 97 GLY A C 1
ATOM 703 O O . GLY A 1 97 ? 14.274 -8.883 -3.958 1.00 92.06 97 GLY A O 1
ATOM 704 N N . ARG A 1 98 ? 15.866 -10.189 -3.059 1.00 93.19 98 ARG A N 1
ATOM 705 C CA . ARG A 1 98 ? 16.827 -10.058 -4.166 1.00 93.19 98 ARG A CA 1
ATOM 706 C C . ARG A 1 98 ? 16.267 -10.574 -5.495 1.00 93.19 98 ARG A C 1
ATOM 708 O O . ARG A 1 98 ? 16.411 -9.900 -6.505 1.00 93.19 98 ARG A O 1
ATOM 715 N N . GLN A 1 99 ? 15.637 -11.752 -5.513 1.00 95.75 99 GLN A N 1
ATOM 716 C CA . GLN A 1 99 ? 15.039 -12.306 -6.739 1.00 95.75 99 GLN A CA 1
ATOM 717 C C . GLN A 1 99 ? 13.896 -11.427 -7.260 1.00 95.75 99 GLN A C 1
ATOM 719 O O . GLN A 1 99 ? 13.768 -11.244 -8.467 1.00 95.75 99 GLN A O 1
ATOM 724 N N . LEU A 1 100 ? 13.101 -10.849 -6.358 1.00 97.12 100 LEU A N 1
ATOM 725 C CA . LEU A 1 100 ? 12.009 -9.943 -6.720 1.00 97.12 100 LEU A CA 1
ATOM 726 C C . LEU A 1 100 ? 12.525 -8.595 -7.245 1.00 97.12 100 LEU A C 1
ATOM 728 O O . LEU A 1 100 ? 12.010 -8.086 -8.237 1.00 97.12 100 LEU A O 1
ATOM 732 N N . ALA A 1 101 ? 13.576 -8.047 -6.631 1.00 96.12 101 ALA A N 1
ATOM 733 C CA . ALA A 1 101 ? 14.237 -6.836 -7.112 1.00 96.12 101 ALA A CA 1
ATOM 734 C C . ALA A 1 101 ? 14.886 -7.053 -8.491 1.00 96.12 101 ALA A C 1
ATOM 736 O O . ALA A 1 101 ? 14.747 -6.209 -9.372 1.00 96.12 101 ALA A O 1
ATOM 737 N N . LEU A 1 102 ? 15.515 -8.214 -8.717 1.00 96.19 102 LEU A N 1
ATOM 738 C CA . LEU A 1 102 ? 16.029 -8.601 -10.036 1.00 96.19 102 LEU A CA 1
ATOM 739 C C . LEU A 1 102 ? 14.921 -8.721 -11.083 1.00 96.19 102 LEU A C 1
ATOM 741 O O . LEU A 1 102 ? 15.149 -8.356 -12.233 1.00 96.19 102 LEU A O 1
ATOM 745 N N . ALA A 1 103 ? 13.741 -9.219 -10.709 1.00 97.62 103 ALA A N 1
ATOM 746 C CA . ALA A 1 103 ? 12.609 -9.270 -11.625 1.00 97.62 103 ALA A CA 1
ATOM 747 C C . ALA A 1 103 ? 12.196 -7.862 -12.062 1.00 97.62 103 ALA A C 1
ATOM 749 O O . ALA A 1 103 ? 12.115 -7.613 -13.258 1.00 97.62 103 ALA A O 1
ATOM 750 N N . LEU A 1 104 ? 12.030 -6.932 -11.113 1.00 97.44 104 LEU A N 1
ATOM 751 C CA . LEU A 1 104 ? 11.710 -5.533 -11.420 1.00 97.44 104 LEU A CA 1
ATOM 752 C C . LEU A 1 104 ? 12.785 -4.852 -12.270 1.00 97.44 104 LEU A C 1
ATOM 754 O O . LEU A 1 104 ? 12.440 -4.114 -13.185 1.00 97.44 104 LEU A O 1
ATOM 758 N N . TYR A 1 105 ? 14.061 -5.112 -11.986 1.00 97.31 105 TYR A N 1
ATOM 759 C CA . TYR A 1 105 ? 15.193 -4.580 -12.744 1.00 97.31 105 TYR A CA 1
ATOM 760 C C . TYR A 1 105 ? 15.211 -5.089 -14.194 1.00 97.31 105 TYR A C 1
ATOM 762 O O . TYR A 1 105 ? 15.311 -4.300 -15.126 1.00 97.31 105 TYR A O 1
ATOM 770 N N . ASN A 1 106 ? 15.063 -6.401 -14.412 1.00 96.75 106 ASN A N 1
ATOM 771 C CA . ASN A 1 106 ? 15.131 -6.992 -15.756 1.00 96.75 106 ASN A CA 1
ATOM 772 C C . ASN A 1 106 ? 13.856 -6.798 -16.586 1.00 96.75 106 ASN A C 1
ATOM 774 O O . ASN A 1 106 ? 13.888 -6.974 -17.801 1.00 96.75 106 ASN A O 1
ATOM 778 N N . SER A 1 107 ? 12.731 -6.482 -15.945 1.00 97.62 107 SER A N 1
ATOM 779 C CA . SER A 1 107 ? 11.448 -6.262 -16.615 1.00 97.62 107 SER A CA 1
ATOM 780 C C . SER A 1 107 ? 11.050 -4.788 -16.691 1.00 97.62 107 SER A C 1
ATOM 782 O O . SER A 1 107 ? 9.900 -4.492 -17.034 1.00 97.62 107 SER A O 1
ATOM 784 N N . ALA A 1 108 ? 11.927 -3.877 -16.267 1.00 97.44 108 ALA A N 1
ATOM 785 C CA . ALA A 1 108 ? 11.658 -2.453 -16.317 1.00 97.44 108 ALA A CA 1
ATOM 786 C C . ALA A 1 108 ? 11.413 -2.014 -17.767 1.00 97.44 108 ALA A C 1
ATOM 788 O O . ALA A 1 108 ? 11.962 -2.567 -18.723 1.00 97.44 108 ALA A O 1
ATOM 789 N N . LYS A 1 109 ? 10.524 -1.036 -17.931 1.00 97.00 109 LYS A N 1
ATOM 790 C CA . LYS A 1 109 ? 10.285 -0.406 -19.221 1.00 97.00 109 LYS A CA 1
ATOM 791 C C . LYS A 1 109 ? 11.400 0.603 -19.449 1.00 97.00 109 LYS A C 1
ATOM 793 O O . LYS A 1 109 ? 11.399 1.641 -18.792 1.00 97.00 109 LYS A O 1
ATOM 798 N N . ASP A 1 110 ? 12.272 0.296 -20.398 1.00 97.12 110 ASP A N 1
ATOM 799 C CA . ASP A 1 110 ? 13.335 1.189 -20.849 1.00 97.12 110 ASP A CA 1
ATOM 800 C C . ASP A 1 110 ? 12.779 2.580 -21.224 1.00 97.12 110 ASP A C 1
ATOM 802 O O . ASP A 1 110 ? 11.715 2.697 -21.854 1.00 97.12 110 ASP A O 1
ATOM 806 N N . LEU A 1 111 ? 13.471 3.623 -20.773 1.00 96.25 111 LEU A N 1
ATOM 807 C CA . LEU A 1 111 ? 13.139 5.032 -20.962 1.00 96.25 111 LEU A CA 1
ATOM 808 C C . LEU A 1 111 ? 14.425 5.791 -21.284 1.00 96.25 111 LEU A C 1
ATOM 810 O O . LEU A 1 111 ? 15.454 5.529 -20.686 1.00 96.25 111 LEU A O 1
ATOM 814 N N . GLY A 1 112 ? 14.339 6.795 -22.158 1.00 94.00 112 GLY A N 1
ATOM 815 C CA . GLY A 1 112 ? 15.518 7.556 -22.562 1.00 94.00 112 GLY A CA 1
ATOM 816 C C . GLY A 1 112 ? 16.337 6.825 -23.636 1.00 94.00 112 GLY A C 1
ATOM 817 O O . GLY A 1 112 ? 15.744 6.264 -24.566 1.00 94.00 112 GLY A O 1
ATOM 818 N N . PRO A 1 113 ? 17.680 6.915 -23.602 1.00 94.75 113 PRO A N 1
ATOM 819 C CA . PRO A 1 113 ? 18.552 6.170 -24.506 1.00 94.75 113 PRO A CA 1
ATOM 820 C C . PRO A 1 113 ? 18.344 4.658 -24.373 1.00 94.75 113 PRO A C 1
ATOM 822 O O . PRO A 1 113 ? 18.207 4.154 -23.272 1.00 94.75 113 PRO A O 1
ATOM 825 N N . VAL A 1 114 ? 18.384 3.924 -25.490 1.00 95.69 114 VAL A N 1
ATOM 826 C CA . VAL A 1 114 ? 18.213 2.462 -25.467 1.00 95.69 114 VAL A CA 1
ATOM 827 C C . VAL A 1 114 ? 19.260 1.810 -24.563 1.00 95.69 114 VAL A C 1
ATOM 829 O O . VAL A 1 114 ? 20.462 1.937 -24.820 1.00 95.69 114 VAL A O 1
ATOM 832 N N . GLY A 1 115 ? 18.800 1.028 -23.589 1.00 94.94 115 GLY A N 1
ATOM 833 C CA . GLY A 1 115 ? 19.649 0.239 -22.707 1.00 94.94 115 GLY A CA 1
ATOM 834 C C . GLY A 1 115 ? 19.569 0.677 -21.251 1.00 94.94 115 GLY A C 1
ATOM 835 O O . GLY A 1 115 ? 18.506 0.960 -20.729 1.00 94.94 115 GLY A O 1
ATOM 836 N N . GLU A 1 116 ? 20.694 0.591 -20.550 1.00 95.50 116 GLU A N 1
ATOM 837 C CA . GLU A 1 116 ? 20.785 1.018 -19.156 1.00 95.50 116 GLU A CA 1
ATOM 838 C C . GLU A 1 116 ? 21.589 2.313 -19.091 1.00 95.50 116 GLU A C 1
ATOM 840 O O . GLU A 1 116 ? 22.667 2.389 -19.690 1.00 95.50 116 GLU A O 1
ATOM 845 N N . ASP A 1 117 ? 21.089 3.311 -18.367 1.00 96.25 117 ASP A N 1
ATOM 846 C CA . ASP A 1 117 ? 21.685 4.646 -18.328 1.00 96.25 117 ASP A CA 1
ATOM 847 C C . ASP A 1 117 ? 21.614 5.303 -16.936 1.00 96.25 117 ASP A C 1
ATOM 849 O O . ASP A 1 117 ? 20.952 4.822 -16.021 1.00 96.25 117 ASP A O 1
ATOM 853 N N . ASN A 1 118 ? 22.340 6.409 -16.748 1.00 96.00 118 ASN A N 1
ATOM 854 C CA . ASN A 1 118 ? 22.447 7.085 -15.448 1.00 96.00 118 ASN A CA 1
ATOM 855 C C . ASN A 1 118 ? 21.275 8.027 -15.114 1.00 96.00 118 ASN A C 1
ATOM 857 O O . ASN A 1 118 ? 21.251 8.581 -14.012 1.00 96.00 118 ASN A O 1
ATOM 861 N N . ASP A 1 119 ? 20.332 8.226 -16.035 1.00 95.88 119 ASP A N 1
ATOM 862 C CA . ASP A 1 119 ? 19.105 8.991 -15.812 1.00 95.88 119 ASP A CA 1
ATOM 863 C C . ASP A 1 119 ? 17.977 8.072 -15.318 1.00 95.88 119 ASP A C 1
ATOM 865 O O . ASP A 1 119 ? 17.337 8.363 -14.302 1.00 95.88 119 ASP A O 1
ATOM 869 N N . TYR A 1 120 ? 17.763 6.946 -16.005 1.00 97.44 120 TYR A N 1
ATOM 870 C CA . TYR A 1 120 ? 16.632 6.041 -15.802 1.00 97.44 120 TYR A CA 1
ATOM 871 C C . TYR A 1 120 ? 17.012 4.667 -15.228 1.00 97.44 120 TYR A C 1
ATOM 873 O O . TYR A 1 120 ? 16.127 3.910 -14.809 1.00 97.44 120 TYR A O 1
ATOM 881 N N . GLY A 1 121 ? 18.298 4.320 -15.166 1.00 96.31 121 GLY A N 1
ATOM 882 C CA . GLY A 1 121 ? 18.732 2.965 -14.828 1.00 96.31 121 GLY A CA 1
ATOM 883 C C . GLY A 1 121 ? 18.293 1.984 -15.908 1.00 96.31 121 GLY A C 1
ATOM 884 O O . GLY A 1 121 ? 18.510 2.225 -17.089 1.00 96.31 121 GLY A O 1
ATOM 885 N N . LYS A 1 122 ? 17.620 0.895 -15.519 1.00 96.50 122 LYS A N 1
ATOM 886 C CA . LYS A 1 122 ? 16.899 0.003 -16.450 1.00 96.50 122 LYS A CA 1
ATOM 887 C C . LYS A 1 122 ? 15.541 0.544 -16.912 1.00 96.50 122 LYS A C 1
ATOM 889 O O . LYS A 1 122 ? 14.842 -0.129 -17.669 1.00 96.50 122 LYS A O 1
ATOM 894 N N . GLY A 1 123 ? 15.130 1.711 -16.421 1.00 97.56 123 GLY A N 1
ATOM 895 C CA . GLY A 1 123 ? 13.860 2.334 -16.760 1.00 97.56 123 GLY A CA 1
ATOM 896 C C . GLY A 1 123 ? 12.794 2.231 -15.671 1.00 97.56 123 GLY A C 1
ATOM 897 O O . GLY A 1 123 ? 13.064 1.973 -14.493 1.00 97.56 123 GLY A O 1
ATOM 898 N N . MET A 1 124 ? 11.548 2.484 -16.070 1.00 97.56 124 MET A N 1
ATOM 899 C CA . MET A 1 124 ? 10.388 2.526 -15.180 1.00 97.56 124 MET A CA 1
ATOM 900 C C . MET A 1 124 ? 9.998 1.127 -14.710 1.00 97.56 124 MET A C 1
ATOM 902 O O . MET A 1 124 ? 9.775 0.229 -15.527 1.00 97.56 124 MET A O 1
ATOM 906 N N . ILE A 1 125 ? 9.820 0.953 -13.399 1.00 97.50 125 ILE A N 1
ATOM 907 C CA . ILE A 1 125 ? 9.329 -0.313 -12.846 1.00 97.50 125 ILE A CA 1
ATOM 908 C C . ILE A 1 125 ? 7.989 -0.733 -13.464 1.00 97.50 125 ILE A C 1
ATOM 910 O O . ILE A 1 125 ? 7.075 0.069 -13.657 1.00 97.50 125 ILE A O 1
ATOM 914 N N . ASN A 1 126 ? 7.843 -2.029 -13.735 1.00 97.06 126 ASN A N 1
ATOM 915 C CA . ASN A 1 126 ? 6.607 -2.596 -14.260 1.00 97.06 126 ASN A CA 1
ATOM 916 C C . ASN A 1 126 ? 6.287 -3.910 -13.543 1.00 97.06 126 ASN A C 1
ATOM 918 O O . ASN A 1 126 ? 6.876 -4.951 -13.827 1.00 97.06 126 ASN A O 1
ATOM 922 N N . VAL A 1 127 ? 5.335 -3.853 -12.609 1.00 97.38 127 VAL A N 1
ATOM 923 C CA . VAL A 1 127 ? 4.969 -4.994 -11.753 1.00 97.38 127 VAL A CA 1
ATOM 924 C C . VAL A 1 127 ? 4.384 -6.149 -12.565 1.00 97.38 127 VAL A C 1
ATOM 926 O O . VAL A 1 127 ? 4.715 -7.304 -12.312 1.00 97.38 127 VAL A O 1
ATOM 929 N N . GLY A 1 128 ? 3.553 -5.856 -13.570 1.00 97.56 128 GLY A N 1
ATOM 930 C CA . GLY A 1 128 ? 2.967 -6.883 -14.435 1.00 97.56 128 GLY A CA 1
ATOM 931 C C . GLY A 1 128 ? 4.019 -7.579 -15.299 1.00 97.56 128 GLY A C 1
ATOM 932 O O . GLY A 1 128 ? 4.015 -8.804 -15.418 1.00 97.56 128 GLY A O 1
ATOM 933 N N . ALA A 1 129 ? 4.967 -6.814 -15.848 1.00 98.25 129 ALA A N 1
ATOM 934 C CA . ALA A 1 129 ? 6.096 -7.380 -16.581 1.00 98.25 129 ALA A CA 1
ATOM 935 C C . ALA A 1 129 ? 7.000 -8.218 -15.663 1.00 98.25 129 ALA A C 1
ATOM 937 O O . ALA A 1 129 ? 7.379 -9.320 -16.050 1.00 98.25 129 ALA A O 1
ATOM 938 N N . ALA A 1 130 ? 7.271 -7.760 -14.437 1.00 98.25 130 ALA A N 1
ATOM 939 C CA . ALA A 1 130 ? 8.064 -8.502 -13.455 1.00 98.25 130 ALA A CA 1
ATOM 940 C C . ALA A 1 130 ? 7.388 -9.816 -13.049 1.00 98.25 130 ALA A C 1
ATOM 942 O O . ALA A 1 130 ? 8.039 -10.856 -12.972 1.00 98.25 130 ALA A O 1
ATOM 943 N N . TYR A 1 131 ? 6.071 -9.787 -12.837 1.00 98.19 131 TYR A N 1
ATOM 944 C CA . TYR A 1 131 ? 5.264 -10.969 -12.549 1.00 98.19 131 TYR A CA 1
ATOM 945 C C . TYR A 1 131 ? 5.357 -12.002 -13.682 1.00 98.19 131 TYR A C 1
ATOM 947 O O . TYR A 1 131 ? 5.675 -13.166 -13.439 1.00 98.19 131 TYR A O 1
ATOM 955 N N . ASN A 1 132 ? 5.161 -11.568 -14.931 1.00 97.94 132 ASN A N 1
ATOM 956 C CA . ASN A 1 132 ? 5.262 -12.447 -16.098 1.00 97.94 132 ASN A CA 1
ATOM 957 C C . ASN A 1 132 ? 6.692 -12.956 -16.323 1.00 97.94 132 ASN A C 1
ATOM 959 O O . ASN A 1 132 ? 6.883 -14.111 -16.704 1.00 97.94 132 ASN A O 1
ATOM 963 N N . TRP A 1 133 ? 7.698 -12.122 -16.054 1.00 97.94 133 TRP A N 1
ATOM 964 C CA . TRP A 1 133 ? 9.101 -12.519 -16.101 1.00 97.94 133 TRP A CA 1
ATOM 965 C C . TRP A 1 133 ? 9.394 -13.621 -15.078 1.00 97.94 133 TRP A C 1
ATOM 967 O O . TRP A 1 133 ? 9.988 -14.635 -15.422 1.00 97.94 133 TRP A O 1
ATOM 977 N N . LEU A 1 134 ? 8.901 -13.504 -13.842 1.00 98.06 134 LEU A N 1
ATOM 978 C CA . LEU A 1 134 ? 9.059 -14.555 -12.832 1.00 98.06 134 LEU A CA 1
ATOM 979 C C . LEU A 1 134 ? 8.413 -15.880 -13.261 1.00 98.06 134 LEU A C 1
ATOM 981 O O . LEU A 1 134 ? 9.018 -16.934 -13.053 1.00 98.06 134 LEU A O 1
ATOM 985 N N . ILE A 1 135 ? 7.239 -15.839 -13.898 1.00 97.62 135 ILE A N 1
ATOM 986 C CA . ILE A 1 135 ? 6.593 -17.035 -14.465 1.00 97.62 135 ILE A CA 1
ATOM 987 C C . ILE A 1 135 ? 7.444 -17.645 -15.581 1.00 97.62 135 ILE A C 1
ATOM 989 O O . ILE A 1 135 ? 7.625 -18.862 -15.609 1.00 97.62 135 ILE A O 1
ATOM 993 N N . SER A 1 136 ? 8.007 -16.826 -16.477 1.00 97.12 136 SER A N 1
ATOM 994 C CA . SER A 1 136 ? 8.859 -17.323 -17.566 1.00 97.12 136 SER A CA 1
ATOM 995 C C . SER A 1 136 ? 10.151 -17.971 -17.058 1.00 97.12 136 SER A C 1
ATOM 997 O O . SER A 1 136 ? 10.672 -18.878 -17.701 1.00 97.12 136 SER A O 1
ATOM 999 N N . GLN A 1 137 ? 10.621 -17.578 -15.869 1.00 96.62 137 GLN A N 1
ATOM 1000 C CA . GLN A 1 137 ? 11.719 -18.239 -15.153 1.00 96.62 137 GLN A CA 1
ATOM 1001 C C . GLN A 1 137 ? 11.295 -19.533 -14.420 1.00 96.62 137 GLN A C 1
ATOM 1003 O O . GLN A 1 137 ? 12.088 -20.105 -13.675 1.00 96.62 137 GLN A O 1
ATOM 1008 N N . GLY A 1 138 ? 10.054 -20.005 -14.595 1.00 96.00 138 GLY A N 1
ATOM 1009 C CA . GLY A 1 138 ? 9.543 -21.252 -14.015 1.00 96.00 138 GLY A CA 1
ATOM 1010 C C . GLY A 1 138 ? 8.992 -21.133 -12.590 1.00 96.00 138 GLY A C 1
ATOM 1011 O O . GLY A 1 138 ? 8.658 -22.150 -11.977 1.00 96.00 138 GLY A O 1
ATOM 1012 N N . ASN A 1 139 ? 8.870 -19.918 -12.044 1.00 96.00 139 ASN A N 1
ATOM 1013 C CA . ASN A 1 139 ? 8.307 -19.720 -10.710 1.00 96.00 139 ASN A CA 1
ATOM 1014 C C . ASN A 1 139 ? 6.783 -19.863 -10.741 1.00 96.00 139 ASN A C 1
ATOM 1016 O O . ASN A 1 139 ? 6.110 -19.298 -11.600 1.00 96.00 139 ASN A O 1
ATOM 1020 N N . GLN A 1 140 ? 6.232 -20.589 -9.769 1.00 93.44 140 GLN A N 1
ATOM 1021 C CA . GLN A 1 140 ? 4.790 -20.794 -9.654 1.00 93.44 140 GLN A CA 1
ATOM 1022 C C . GLN A 1 140 ? 4.183 -19.762 -8.697 1.00 93.44 140 GLN A C 1
ATOM 1024 O O . GLN A 1 140 ? 4.602 -19.717 -7.534 1.00 93.44 140 GLN A O 1
ATOM 1029 N N . PRO A 1 141 ? 3.223 -18.936 -9.152 1.00 92.94 141 PRO A N 1
ATOM 1030 C CA . PRO A 1 141 ? 2.541 -18.001 -8.276 1.00 92.94 141 PRO A CA 1
ATOM 1031 C C . PRO A 1 141 ? 1.595 -18.746 -7.328 1.00 92.94 141 PRO A C 1
ATOM 1033 O O . PRO A 1 141 ? 0.951 -19.730 -7.696 1.00 92.94 141 PRO A O 1
ATOM 1036 N N . THR A 1 142 ? 1.480 -18.246 -6.106 1.00 87.94 142 THR A N 1
ATOM 1037 C CA . THR A 1 142 ? 0.461 -18.664 -5.147 1.00 87.94 142 THR A CA 1
ATOM 1038 C C . THR A 1 142 ? -0.772 -17.794 -5.356 1.00 87.94 142 THR A C 1
ATOM 1040 O O . THR A 1 142 ? -0.673 -16.569 -5.410 1.00 87.94 142 THR A O 1
ATOM 1043 N N . ALA A 1 143 ? -1.946 -18.415 -5.475 1.00 80.69 143 ALA A N 1
ATOM 1044 C CA . ALA A 1 143 ? -3.195 -17.665 -5.504 1.00 80.69 143 ALA A CA 1
ATOM 1045 C C . ALA A 1 143 ? -3.362 -16.869 -4.194 1.00 80.69 143 ALA A C 1
ATOM 1047 O O . ALA A 1 143 ? -3.010 -17.395 -3.132 1.00 80.69 143 ALA A O 1
ATOM 1048 N N . PRO A 1 144 ? -3.924 -15.646 -4.235 1.00 73.62 144 PRO A N 1
ATOM 1049 C CA . PRO A 1 144 ? -4.249 -14.911 -3.021 1.00 73.62 144 PRO A CA 1
ATOM 1050 C C . PRO A 1 144 ? -5.075 -15.797 -2.090 1.00 73.62 144 PRO A C 1
ATOM 1052 O O . PRO A 1 144 ? -6.041 -16.435 -2.526 1.00 73.62 144 PRO A O 1
ATOM 1055 N N . VAL A 1 145 ? -4.693 -15.860 -0.814 1.00 69.12 145 VAL A N 1
ATOM 1056 C CA . VAL A 1 145 ? -5.453 -16.623 0.177 1.00 69.12 145 VAL A CA 1
ATOM 1057 C C . VAL A 1 145 ? -6.812 -15.946 0.323 1.00 69.12 145 VAL A C 1
ATOM 1059 O O . VAL A 1 145 ? -6.922 -14.885 0.932 1.00 69.12 145 VAL A O 1
ATOM 1062 N N . ARG A 1 146 ? -7.862 -16.554 -0.236 1.00 65.88 146 ARG A N 1
ATOM 1063 C CA . ARG A 1 146 ? -9.233 -16.212 0.144 1.00 65.88 146 ARG A CA 1
ATOM 1064 C C . ARG A 1 146 ? -9.469 -16.787 1.526 1.00 65.88 146 ARG A C 1
ATOM 1066 O O . ARG A 1 146 ? -9.800 -17.963 1.667 1.00 65.88 146 ARG A O 1
ATOM 1073 N N . ALA A 1 147 ? -9.257 -15.968 2.543 1.00 75.88 147 ALA A N 1
ATOM 1074 C CA . ALA A 1 147 ? -9.714 -16.300 3.874 1.00 75.88 147 ALA A CA 1
ATOM 1075 C C . ALA A 1 147 ? -11.246 -16.439 3.837 1.00 75.88 147 ALA A C 1
ATOM 1077 O O . ALA A 1 147 ? -11.938 -15.655 3.196 1.00 75.88 147 ALA A O 1
ATOM 1078 N N . THR A 1 148 ? -11.797 -17.494 4.431 1.00 81.62 148 THR A N 1
ATOM 1079 C CA . THR A 1 148 ? -13.249 -17.742 4.419 1.00 81.62 148 THR A CA 1
ATOM 1080 C C . THR A 1 148 ? -13.984 -16.811 5.377 1.00 81.62 148 THR A C 1
ATOM 1082 O O . THR A 1 148 ? -15.018 -16.256 5.015 1.00 81.62 148 THR A O 1
ATOM 1085 N N . ASN A 1 149 ? -13.401 -16.576 6.555 1.00 83.56 149 ASN A N 1
ATOM 1086 C CA . ASN A 1 149 ? -13.926 -15.697 7.595 1.00 83.56 149 ASN A CA 1
ATOM 1087 C C . ASN A 1 149 ? -12.910 -14.590 7.868 1.00 83.56 149 ASN A C 1
ATOM 1089 O O . ASN A 1 149 ? -12.000 -14.772 8.671 1.00 83.56 149 ASN A O 1
ATOM 1093 N N . ASP A 1 150 ? -13.041 -13.481 7.152 1.00 87.69 150 ASP A N 1
ATOM 1094 C CA . ASP A 1 150 ? -12.080 -12.387 7.212 1.00 87.69 150 ASP A CA 1
ATOM 1095 C C . ASP A 1 150 ? -12.798 -11.058 7.184 1.00 87.69 150 ASP A C 1
ATOM 1097 O O . ASP A 1 150 ? -13.595 -10.769 6.281 1.00 87.69 150 ASP A O 1
ATOM 1101 N N . VAL A 1 151 ? -12.526 -10.270 8.205 1.00 90.25 151 VAL A N 1
ATOM 1102 C CA . VAL A 1 151 ? -12.961 -8.890 8.269 1.00 90.25 151 VAL A CA 1
ATOM 1103 C C . VAL A 1 151 ? -11.745 -7.996 8.123 1.00 90.25 151 VAL A C 1
ATOM 1105 O O . VAL A 1 151 ? -10.644 -8.350 8.496 1.00 90.25 151 VAL A O 1
ATOM 1108 N N . ILE A 1 152 ? -11.925 -6.821 7.538 1.00 90.81 152 ILE A N 1
ATOM 1109 C CA . ILE A 1 152 ? -10.899 -5.781 7.578 1.00 90.81 152 ILE A CA 1
ATOM 1110 C C . ILE A 1 152 ? -11.492 -4.626 8.347 1.00 90.81 152 ILE A C 1
ATOM 1112 O O . ILE A 1 152 ? -12.558 -4.113 7.997 1.00 90.81 152 ILE A O 1
ATOM 1116 N N . HIS A 1 153 ? -10.791 -4.193 9.385 1.00 91.00 153 HIS A N 1
ATOM 1117 C CA . HIS A 1 153 ? -11.138 -2.960 10.054 1.00 91.00 153 HIS A CA 1
ATOM 1118 C C . HIS A 1 153 ? -10.640 -1.787 9.201 1.00 91.00 153 HIS A C 1
ATOM 1120 O O . HIS A 1 153 ? -9.445 -1.652 8.969 1.00 91.00 153 HIS A O 1
ATOM 1126 N N . ILE A 1 154 ? -11.557 -0.951 8.703 1.00 87.94 154 ILE A N 1
ATOM 1127 C CA . ILE A 1 154 ? -11.225 0.188 7.834 1.00 87.94 154 ILE A CA 1
ATOM 1128 C C . ILE A 1 154 ? -10.921 1.427 8.673 1.00 87.94 154 ILE A C 1
ATOM 1130 O O . ILE A 1 154 ? -9.897 2.078 8.494 1.00 87.94 154 ILE A O 1
ATOM 1134 N N . GLN A 1 155 ? -11.838 1.783 9.572 1.00 86.00 155 GLN A N 1
ATOM 1135 C CA . GLN A 1 155 ? -11.689 2.942 10.446 1.00 86.00 155 GLN A CA 1
ATOM 1136 C C . GLN A 1 155 ? -12.653 2.864 11.626 1.00 86.00 155 GLN A C 1
ATOM 1138 O O . GLN A 1 155 ? -13.752 2.318 11.517 1.00 86.00 155 GLN A O 1
ATOM 1143 N N . SER A 1 156 ? -12.260 3.505 12.722 1.00 85.25 156 SER A N 1
ATOM 1144 C CA . SER A 1 156 ? -13.123 3.781 13.865 1.00 85.25 156 SER A CA 1
ATOM 1145 C C . SER A 1 156 ? -13.114 5.272 14.151 1.00 85.25 156 SER A C 1
ATOM 1147 O O . SER A 1 156 ? -12.085 5.830 14.543 1.00 85.25 156 SER A O 1
ATOM 1149 N N . THR A 1 157 ? -14.263 5.911 13.962 1.00 79.00 157 THR A N 1
ATOM 1150 C CA . THR A 1 157 ? -14.442 7.336 14.235 1.00 79.00 157 THR A CA 1
ATOM 1151 C C . THR A 1 157 ? -15.256 7.496 15.513 1.00 79.00 157 THR A C 1
ATOM 1153 O O . THR A 1 157 ? -16.448 7.161 15.524 1.00 79.00 157 THR A O 1
ATOM 1156 N N . PRO A 1 158 ? -14.653 7.991 16.608 1.00 68.12 158 PRO A N 1
ATOM 1157 C CA . PRO A 1 158 ? -15.434 8.370 17.771 1.00 68.12 158 PRO A CA 1
ATOM 1158 C C . PRO A 1 158 ? -16.353 9.532 17.385 1.00 68.12 158 PRO A C 1
ATOM 1160 O O . PRO A 1 158 ? -15.917 10.530 16.808 1.00 68.12 158 PRO A O 1
ATOM 1163 N N . ARG A 1 159 ? -17.630 9.427 17.738 1.00 56.59 159 ARG A N 1
ATOM 1164 C CA . ARG A 1 159 ? -18.544 10.562 17.768 1.00 56.59 159 ARG A CA 1
ATOM 1165 C C . ARG A 1 159 ? -18.817 10.906 19.221 1.00 56.59 159 ARG A C 1
ATOM 1167 O O . ARG A 1 159 ? -19.632 10.281 19.894 1.00 56.59 159 ARG A O 1
ATOM 1174 N N . VAL A 1 160 ? -18.083 11.888 19.720 1.00 52.72 160 VAL A N 1
ATOM 1175 C CA . VAL A 1 160 ? -18.274 12.402 21.076 1.00 52.72 160 VAL A CA 1
ATOM 1176 C C . VAL A 1 160 ? -19.434 13.394 21.017 1.00 52.72 160 VAL A C 1
ATOM 1178 O O . VAL A 1 160 ? -19.318 14.426 20.360 1.00 52.72 160 VAL A O 1
ATOM 1181 N N . TYR A 1 161 ? -20.556 13.060 21.657 1.00 47.28 161 TYR A N 1
ATOM 1182 C CA . TYR A 1 161 ? -21.729 13.928 21.752 1.00 47.28 161 TYR A CA 1
ATOM 1183 C C . TYR A 1 161 ? -22.014 14.260 23.224 1.00 47.28 161 TYR A C 1
ATOM 1185 O O . TYR A 1 161 ? -22.552 13.430 23.949 1.00 47.28 161 TYR A O 1
ATOM 1193 N N . GLY A 1 162 ? -21.712 15.497 23.626 1.00 43.84 162 GLY A N 1
ATOM 1194 C CA . GLY A 1 162 ? -22.281 16.146 24.815 1.00 43.84 162 GLY A CA 1
ATOM 1195 C C . GLY A 1 162 ? -21.796 15.692 26.201 1.00 43.84 162 GLY A C 1
ATOM 1196 O O . GLY A 1 162 ? -20.967 14.804 26.348 1.00 43.84 162 GLY A O 1
ATOM 1197 N N . CYS A 1 163 ? -22.342 16.361 27.225 1.00 41.44 163 CYS A N 1
ATOM 1198 C CA . CYS A 1 163 ? -21.958 16.338 28.648 1.00 41.44 163 CYS A CA 1
ATOM 1199 C C . CYS A 1 163 ? -22.166 15.009 29.392 1.00 41.44 163 CYS A C 1
ATOM 1201 O O . CYS A 1 163 ? -21.897 14.932 30.592 1.00 41.44 163 CYS A O 1
ATOM 1203 N N . ASP A 1 164 ? -22.667 13.985 28.716 1.00 51.62 164 ASP A N 1
ATOM 1204 C CA . ASP A 1 164 ? -22.897 12.682 29.313 1.00 51.62 164 ASP A CA 1
ATOM 1205 C C . ASP A 1 164 ? -21.644 11.846 29.053 1.00 51.62 164 ASP A C 1
ATOM 1207 O O . ASP A 1 164 ? -21.076 11.895 27.968 1.00 51.62 164 ASP A O 1
ATOM 1211 N N . SER A 1 165 ? -21.211 11.015 29.997 1.00 57.34 165 SER A N 1
ATOM 1212 C CA . SER A 1 165 ? -20.075 10.089 29.831 1.00 57.34 165 SER A CA 1
ATOM 1213 C C . SER A 1 165 ? -20.290 8.998 28.757 1.00 57.34 165 SER A C 1
ATOM 1215 O O . SER A 1 165 ? -19.597 7.981 28.757 1.00 57.34 165 SER A O 1
ATOM 1217 N N . LYS A 1 166 ? -21.251 9.205 27.847 1.00 61.75 166 LYS A N 1
ATOM 1218 C CA . LYS A 1 166 ? -21.659 8.352 26.736 1.00 61.75 166 LYS A CA 1
ATOM 1219 C C . LYS A 1 166 ? -20.787 8.636 25.515 1.00 61.75 166 LYS A C 1
ATOM 1221 O O . LYS A 1 166 ? -20.804 9.729 24.956 1.00 61.75 166 LYS A O 1
ATOM 1226 N N . ALA A 1 167 ? -20.065 7.623 25.062 1.00 68.62 167 ALA A N 1
ATOM 1227 C CA . ALA A 1 167 ? -19.353 7.648 23.798 1.00 68.62 167 ALA A CA 1
ATOM 1228 C C . ALA A 1 167 ? -20.166 6.915 22.724 1.00 68.62 167 ALA A C 1
ATOM 1230 O O . ALA A 1 167 ? -20.662 5.811 22.964 1.00 68.62 167 ALA A O 1
ATOM 1231 N N . ASN A 1 168 ? -20.257 7.510 21.532 1.00 73.25 168 ASN A N 1
ATOM 1232 C CA . ASN A 1 168 ? -20.748 6.834 20.334 1.00 73.25 168 ASN A CA 1
ATOM 1233 C C . ASN A 1 168 ? -19.559 6.550 19.417 1.00 73.25 168 ASN A C 1
ATOM 1235 O O . ASN A 1 168 ? -18.642 7.362 19.298 1.00 73.25 168 ASN A O 1
ATOM 1239 N N . PHE A 1 169 ? -19.567 5.400 18.756 1.00 79.50 169 PHE A N 1
ATOM 1240 C CA . PHE A 1 169 ? -18.521 5.011 17.815 1.00 79.50 169 PHE A CA 1
ATOM 1241 C C . PHE A 1 169 ? -19.158 4.556 16.519 1.00 79.50 169 PHE A C 1
ATOM 1243 O O . PHE A 1 169 ? -20.109 3.779 16.529 1.00 79.50 169 PHE A O 1
ATOM 1250 N N . GLU A 1 170 ? -18.594 5.008 15.410 1.00 88.31 170 GLU A N 1
ATOM 1251 C CA . GLU A 1 170 ? -18.839 4.404 14.110 1.00 88.31 170 GLU A CA 1
ATOM 1252 C C . GLU A 1 170 ? -17.642 3.526 13.768 1.00 88.31 170 GLU A C 1
ATOM 1254 O O . GLU A 1 170 ? -16.505 3.998 13.729 1.00 88.31 170 GLU A O 1
ATOM 1259 N N . VAL A 1 171 ? -17.907 2.243 13.541 1.00 91.31 171 VAL A N 1
ATOM 1260 C CA . VAL A 1 171 ? -16.902 1.262 13.133 1.00 91.31 171 VAL A CA 1
ATOM 1261 C C . VAL A 1 171 ? -17.189 0.892 11.689 1.00 91.31 171 VAL A C 1
ATOM 1263 O O . VAL A 1 171 ? -18.261 0.373 11.375 1.00 91.31 171 VAL A O 1
ATOM 1266 N N . SER A 1 172 ? -16.248 1.193 10.800 1.00 93.56 172 SER A N 1
ATOM 1267 C CA . SER A 1 172 ? -16.325 0.819 9.389 1.00 93.56 172 SER A CA 1
ATOM 1268 C C . SER A 1 172 ? -15.452 -0.394 9.126 1.00 93.56 172 SER A C 1
ATOM 1270 O O . SER A 1 172 ? -14.286 -0.422 9.523 1.00 93.56 172 SER A O 1
ATOM 1272 N N . PHE A 1 173 ? -16.009 -1.382 8.442 1.00 94.50 173 PHE A N 1
ATOM 1273 C CA . PHE A 1 173 ? -15.338 -2.649 8.186 1.00 94.50 173 PHE A CA 1
ATOM 1274 C C . PHE A 1 173 ? -15.761 -3.247 6.848 1.00 94.50 173 PHE A C 1
ATOM 1276 O O . PHE A 1 173 ? -16.857 -2.978 6.348 1.00 94.50 173 PHE A O 1
ATOM 1283 N N . GLU A 1 174 ? -14.882 -4.065 6.283 1.00 94.88 174 GLU A N 1
ATOM 1284 C CA . GLU A 1 174 ? -15.105 -4.834 5.062 1.00 94.88 174 GLU A CA 1
ATOM 1285 C C . GLU A 1 174 ? -15.231 -6.320 5.389 1.00 94.88 174 GLU A C 1
ATOM 1287 O O . GLU A 1 174 ? -14.516 -6.828 6.249 1.00 94.88 174 GLU A O 1
ATOM 1292 N N . ASN A 1 175 ? -16.105 -7.029 4.678 1.00 93.75 175 ASN A N 1
ATOM 1293 C CA . ASN A 1 175 ? -16.026 -8.481 4.593 1.00 93.75 175 ASN A CA 1
ATOM 1294 C C . ASN A 1 175 ? -15.027 -8.864 3.492 1.00 93.75 175 ASN A C 1
ATOM 1296 O O . ASN A 1 175 ? -15.397 -8.907 2.318 1.00 93.75 175 ASN A O 1
ATOM 1300 N N . SER A 1 176 ? -13.780 -9.148 3.867 1.00 90.06 176 SER A N 1
ATOM 1301 C CA . SER A 1 176 ? -12.757 -9.662 2.943 1.00 90.06 176 SER A CA 1
ATOM 1302 C C . SER A 1 176 ? -12.829 -11.192 2.790 1.00 90.06 176 SER A C 1
ATOM 1304 O O . SER A 1 176 ? -12.077 -11.789 2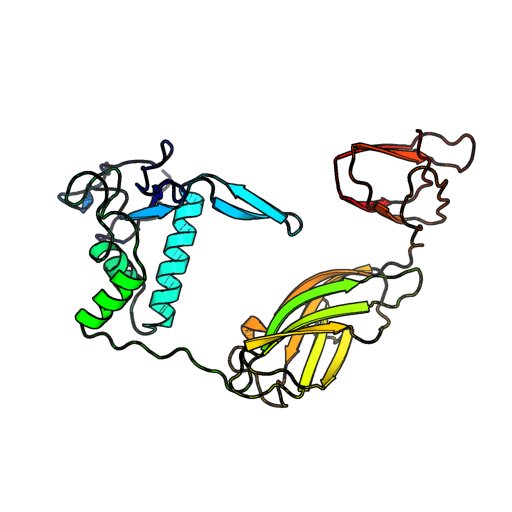.018 1.00 90.06 176 SER A O 1
ATOM 1306 N N . GLY A 1 177 ? -13.750 -11.826 3.522 1.00 88.81 177 GLY A N 1
ATOM 1307 C CA . GLY A 1 177 ? -13.997 -13.255 3.519 1.00 88.81 177 GLY A CA 1
ATOM 1308 C C . GLY A 1 177 ? -14.699 -13.756 2.257 1.00 88.81 177 GLY A C 1
ATOM 1309 O O . GLY A 1 177 ? -15.395 -13.014 1.561 1.00 88.81 177 GLY A O 1
ATOM 1310 N N . ALA A 1 178 ? -14.552 -15.049 1.965 1.00 88.56 178 ALA A N 1
ATOM 1311 C CA . ALA A 1 178 ? -15.276 -15.701 0.871 1.00 88.56 178 ALA A CA 1
ATOM 1312 C C . ALA A 1 178 ? -16.776 -15.889 1.168 1.00 88.56 178 ALA A C 1
ATOM 1314 O O . ALA A 1 178 ? -17.585 -15.907 0.238 1.00 88.56 178 ALA A O 1
ATOM 1315 N N . ASP A 1 179 ? -17.146 -16.013 2.445 1.00 90.62 179 ASP A N 1
ATOM 1316 C CA . ASP A 1 179 ? -18.524 -16.228 2.878 1.00 90.62 179 ASP A CA 1
ATOM 1317 C C . ASP A 1 179 ? -19.220 -14.918 3.260 1.00 90.62 179 ASP A C 1
ATOM 1319 O O . ASP A 1 179 ? -18.598 -13.918 3.609 1.00 90.62 179 ASP A O 1
ATOM 1323 N N . THR A 1 180 ? -20.556 -14.900 3.217 1.00 93.94 180 THR A N 1
ATOM 1324 C CA . THR A 1 180 ? -21.320 -13.745 3.719 1.00 93.94 180 THR A CA 1
ATOM 1325 C C . THR A 1 180 ? -21.120 -13.608 5.227 1.00 93.94 180 THR A C 1
ATOM 1327 O O . THR A 1 180 ? -21.453 -14.523 5.983 1.00 93.94 180 THR A O 1
ATOM 1330 N N . LEU A 1 181 ? -20.646 -12.446 5.673 1.00 95.50 181 LEU A N 1
ATOM 1331 C CA . LEU A 1 181 ? -20.510 -12.125 7.087 1.00 95.50 181 LEU A CA 1
ATOM 1332 C C . LEU A 1 181 ? -21.897 -11.888 7.698 1.00 95.50 181 LEU A C 1
ATOM 1334 O O . LEU A 1 181 ? -22.679 -11.058 7.219 1.00 95.50 181 LEU A O 1
ATOM 1338 N N . ARG A 1 182 ? -22.199 -12.637 8.759 1.00 96.56 182 ARG A N 1
ATOM 1339 C CA . ARG A 1 182 ? -23.467 -12.611 9.499 1.00 96.56 182 ARG A CA 1
ATOM 1340 C C . ARG A 1 182 ? -23.330 -12.094 10.918 1.00 96.56 182 ARG A C 1
ATOM 1342 O O . ARG A 1 182 ? -24.291 -11.563 11.468 1.00 96.56 182 ARG A O 1
ATOM 1349 N N . SER A 1 183 ? -22.153 -12.245 11.513 1.00 96.31 183 SER A N 1
ATOM 1350 C CA . SER A 1 183 ? -21.865 -11.692 12.830 1.00 96.31 183 SER A CA 1
ATOM 1351 C C . SER A 1 183 ? -20.375 -11.497 13.050 1.00 96.31 183 SER A C 1
ATOM 1353 O O . SER A 1 183 ? -19.587 -12.220 12.451 1.00 96.31 183 SER A O 1
ATOM 1355 N N . MET A 1 184 ? -20.005 -10.601 13.955 1.00 96.25 184 MET A N 1
ATOM 1356 C CA . MET A 1 184 ? -18.641 -10.469 14.474 1.00 96.25 184 MET A CA 1
ATOM 1357 C C . MET A 1 184 ? -18.673 -9.781 15.840 1.00 96.25 184 MET A C 1
ATOM 1359 O O . MET A 1 184 ? -19.625 -9.060 16.150 1.00 96.25 184 MET A O 1
ATOM 1363 N N . ASP A 1 185 ? -17.632 -9.978 16.635 1.00 95.69 185 ASP A N 1
ATOM 1364 C CA . ASP A 1 185 ? -17.432 -9.275 17.896 1.00 95.69 185 ASP A CA 1
ATOM 1365 C C . ASP A 1 185 ? -16.600 -8.009 17.666 1.00 95.69 185 ASP A C 1
ATOM 1367 O O . ASP A 1 185 ? -15.603 -8.016 16.945 1.00 95.69 185 ASP A O 1
ATOM 1371 N N . ILE A 1 186 ? -17.017 -6.918 18.299 1.00 94.88 186 ILE A N 1
ATOM 1372 C CA . ILE A 1 186 ? -16.334 -5.626 18.307 1.00 94.88 186 ILE A CA 1
ATOM 1373 C C . ILE A 1 186 ? -15.885 -5.381 19.739 1.00 94.88 186 ILE A C 1
ATOM 1375 O O . ILE A 1 186 ? -16.719 -5.272 20.642 1.00 94.88 186 ILE A O 1
ATOM 1379 N N . ILE A 1 187 ? -14.575 -5.297 19.948 1.00 92.69 187 ILE A N 1
ATOM 1380 C CA . ILE A 1 187 ? -13.980 -5.147 21.274 1.00 92.69 187 ILE A CA 1
ATOM 1381 C C . ILE A 1 187 ? -13.173 -3.856 21.312 1.00 92.69 187 ILE A C 1
ATOM 1383 O O . ILE A 1 187 ? -12.314 -3.618 20.467 1.00 92.69 187 ILE A O 1
ATOM 1387 N N . ILE A 1 188 ? -13.431 -3.023 22.315 1.00 90.12 188 ILE A N 1
ATOM 1388 C CA . ILE A 1 188 ? -12.712 -1.772 22.547 1.00 90.12 188 ILE A CA 1
ATOM 1389 C C . ILE A 1 188 ? -11.909 -1.910 23.833 1.00 90.12 188 ILE A C 1
ATOM 1391 O O . ILE A 1 188 ? -12.455 -2.226 24.894 1.00 90.12 188 ILE A O 1
ATOM 1395 N N . ARG A 1 189 ? -10.608 -1.637 23.750 1.00 89.00 189 ARG A N 1
ATOM 1396 C CA . ARG A 1 189 ? -9.688 -1.583 24.894 1.00 89.00 189 ARG A CA 1
ATOM 1397 C C . ARG A 1 189 ? -8.962 -0.251 24.914 1.00 89.00 189 ARG A C 1
ATOM 1399 O O . ARG A 1 189 ? -8.803 0.395 23.881 1.00 89.00 189 ARG A O 1
ATOM 1406 N N . ARG A 1 190 ? -8.483 0.153 26.086 1.00 84.44 190 ARG A N 1
ATOM 1407 C CA . ARG A 1 190 ? -7.467 1.210 26.161 1.00 84.44 190 ARG A CA 1
ATOM 1408 C C . ARG A 1 190 ? -6.136 0.639 25.699 1.00 84.44 190 ARG A C 1
ATOM 1410 O O . ARG A 1 190 ? -5.833 -0.515 25.997 1.00 84.44 190 ARG A O 1
ATOM 1417 N N . ASP A 1 191 ? -5.359 1.432 24.972 1.00 78.06 191 ASP A N 1
ATOM 1418 C CA . ASP A 1 191 ? -4.065 0.974 24.478 1.00 78.06 191 ASP A CA 1
ATOM 1419 C C . ASP A 1 191 ? -3.161 0.535 25.639 1.00 78.06 191 ASP A C 1
ATOM 1421 O O . ASP A 1 191 ? -3.098 1.188 26.682 1.00 78.06 191 ASP A O 1
ATOM 1425 N N . GLY A 1 192 ? -2.510 -0.616 25.475 1.00 73.62 192 GLY A N 1
ATOM 1426 C CA . GLY A 1 192 ? -1.678 -1.235 26.508 1.00 73.62 192 GLY A CA 1
ATOM 1427 C C . GLY A 1 192 ? -2.428 -1.837 27.706 1.00 73.62 192 GLY A C 1
ATOM 1428 O O . GLY A 1 192 ? -1.771 -2.313 28.630 1.00 73.62 192 GLY A O 1
ATOM 1429 N N . GLN A 1 193 ? -3.768 -1.853 27.722 1.00 81.06 193 GLN A N 1
ATOM 1430 C CA . GLN A 1 193 ? -4.555 -2.468 28.798 1.00 81.06 193 GLN A CA 1
ATOM 1431 C C . GLN A 1 193 ? -5.308 -3.717 28.329 1.00 81.06 193 GLN A C 1
ATOM 1433 O O . GLN A 1 193 ? -5.970 -3.716 27.294 1.00 81.06 193 GLN A O 1
ATOM 1438 N N . SER A 1 194 ? -5.273 -4.773 29.146 1.00 82.44 194 SER A N 1
ATOM 1439 C CA . SER A 1 194 ? -6.011 -6.016 28.876 1.00 82.44 194 SER A CA 1
ATOM 1440 C C . SER A 1 194 ? -7.510 -5.904 29.167 1.00 82.44 194 SER A C 1
ATOM 1442 O O . SER A 1 194 ? -8.298 -6.691 28.646 1.00 82.44 194 SER A O 1
ATOM 1444 N N . ALA A 1 195 ? -7.912 -4.941 30.004 1.00 87.06 195 ALA A N 1
ATOM 1445 C CA . ALA A 1 195 ? -9.303 -4.746 30.387 1.00 87.06 195 ALA A CA 1
ATOM 1446 C C . ALA A 1 195 ? -10.147 -4.266 29.196 1.00 87.06 195 ALA A C 1
ATOM 1448 O O . ALA A 1 195 ? -9.801 -3.298 28.513 1.00 87.06 195 ALA A O 1
ATOM 1449 N N . ILE A 1 196 ? -11.274 -4.942 28.973 1.00 89.19 196 ILE A N 1
ATOM 1450 C CA . ILE A 1 196 ? -12.262 -4.555 27.967 1.00 89.19 196 ILE A CA 1
ATOM 1451 C C . ILE A 1 196 ? -13.002 -3.319 28.472 1.00 89.19 196 ILE A C 1
ATOM 1453 O O . ILE A 1 196 ? -13.598 -3.338 29.546 1.00 89.19 196 ILE A O 1
ATOM 1457 N N . LEU A 1 197 ? -12.954 -2.244 27.686 1.00 85.69 197 LEU A N 1
ATOM 1458 C CA . LEU A 1 197 ? -13.716 -1.025 27.945 1.00 85.69 197 LEU A CA 1
ATOM 1459 C C . LEU A 1 197 ? -15.157 -1.176 27.452 1.00 85.69 197 LEU A C 1
ATOM 1461 O O . LEU A 1 197 ? -16.087 -0.712 28.102 1.00 85.69 197 LEU A O 1
ATOM 1465 N N . TYR A 1 198 ? -15.325 -1.815 26.295 1.00 88.75 198 TYR A N 1
ATOM 1466 C CA . TYR A 1 198 ? -16.622 -2.074 25.691 1.00 88.75 198 TYR A CA 1
ATOM 1467 C C . TYR A 1 198 ? -16.554 -3.300 24.785 1.00 88.75 198 TYR A C 1
ATOM 1469 O O . TYR A 1 198 ? -15.548 -3.525 24.110 1.00 88.75 198 TYR A O 1
ATOM 1477 N N . GLN A 1 199 ? -17.634 -4.072 24.751 1.00 93.56 199 GLN A N 1
ATOM 1478 C CA . GLN A 1 199 ? -17.807 -5.176 23.821 1.00 93.56 199 GLN A CA 1
ATOM 1479 C C . GLN A 1 199 ? -1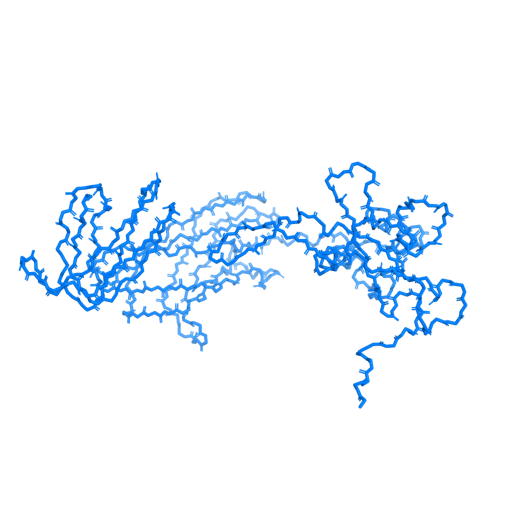9.231 -5.154 23.283 1.00 93.56 199 GLN A C 1
ATOM 1481 O O . GLN A 1 199 ? -20.191 -5.004 24.037 1.00 93.56 199 GLN A O 1
ATOM 1486 N N . ASN A 1 200 ? -19.355 -5.326 21.975 1.00 94.62 200 ASN A N 1
ATOM 1487 C CA . ASN A 1 200 ? -20.631 -5.509 21.307 1.00 94.62 200 ASN A CA 1
ATOM 1488 C C . ASN A 1 200 ? -20.498 -6.585 20.235 1.00 94.62 200 ASN A C 1
ATOM 1490 O O . ASN A 1 200 ? -19.400 -6.862 19.755 1.00 94.62 200 ASN A O 1
ATOM 1494 N N . ARG A 1 201 ? -21.624 -7.165 19.831 1.00 95.50 201 ARG A N 1
ATOM 1495 C CA . ARG A 1 201 ? -21.684 -8.100 18.716 1.00 95.50 201 ARG A CA 1
ATOM 1496 C C . ARG A 1 201 ? -22.474 -7.475 17.581 1.00 95.50 201 ARG A C 1
ATOM 1498 O O . ARG A 1 201 ? -23.658 -7.182 17.726 1.00 95.50 201 ARG A O 1
ATOM 1505 N N . TRP A 1 202 ? -21.824 -7.294 16.439 1.00 96.44 202 TRP A N 1
ATOM 1506 C CA . TRP A 1 202 ? -22.531 -6.956 15.214 1.00 96.44 202 TRP A CA 1
ATOM 1507 C C . TRP A 1 202 ? -23.229 -8.206 14.677 1.00 96.44 202 TRP A C 1
ATOM 1509 O O . TRP A 1 202 ? -22.633 -9.284 14.631 1.00 96.44 202 TRP A O 1
ATOM 1519 N N . VAL A 1 203 ? -24.484 -8.057 14.258 1.00 96.75 203 VAL A N 1
ATOM 1520 C CA . VAL A 1 203 ? -25.267 -9.086 13.567 1.00 96.75 203 VAL A CA 1
ATOM 1521 C C . VAL A 1 203 ? -25.916 -8.437 12.352 1.00 96.75 203 VAL A C 1
ATOM 1523 O O . VAL A 1 203 ? -26.534 -7.380 12.465 1.00 96.75 203 VAL A O 1
ATOM 1526 N N . GLY A 1 204 ? -25.777 -9.056 11.185 1.00 95.81 204 GLY A N 1
ATOM 1527 C CA . GLY A 1 204 ? -26.277 -8.489 9.940 1.00 95.81 204 GLY A CA 1
ATOM 1528 C C . GLY A 1 204 ? -26.050 -9.396 8.741 1.00 95.81 204 GLY A C 1
ATOM 1529 O O . GLY A 1 204 ? -26.000 -10.618 8.859 1.00 95.81 204 GLY A O 1
ATOM 1530 N N . LYS A 1 205 ? -25.950 -8.793 7.556 1.00 97.00 205 LYS A N 1
ATOM 1531 C CA . LYS A 1 205 ? -25.637 -9.496 6.310 1.00 97.00 205 LYS A CA 1
ATOM 1532 C C . LYS A 1 205 ? -24.749 -8.607 5.449 1.00 97.00 205 LYS A C 1
ATOM 1534 O O . LYS A 1 205 ? -25.229 -7.619 4.900 1.00 97.00 205 LYS A O 1
ATOM 1539 N N . LEU A 1 206 ? -23.478 -8.973 5.311 1.00 97.06 206 LEU A N 1
ATOM 1540 C CA . LEU A 1 206 ? -22.510 -8.255 4.482 1.00 97.06 206 LEU A CA 1
ATOM 1541 C C . LEU A 1 206 ? -21.878 -9.228 3.482 1.00 97.06 206 LEU A C 1
ATOM 1543 O O . LEU A 1 206 ? -21.213 -10.190 3.864 1.00 97.06 206 LEU A O 1
ATOM 1547 N N . ALA A 1 207 ? -22.142 -9.018 2.193 1.00 95.81 207 ALA A N 1
ATOM 1548 C CA . ALA A 1 207 ? -21.619 -9.877 1.131 1.00 95.81 207 ALA A CA 1
ATOM 1549 C C . ALA A 1 207 ? -20.084 -9.740 0.995 1.00 95.81 207 ALA A C 1
ATOM 1551 O O . ALA A 1 207 ? -19.549 -8.695 1.369 1.00 95.81 207 ALA A O 1
ATOM 1552 N N . PRO A 1 208 ? -19.385 -10.753 0.452 1.00 93.25 208 PRO A N 1
ATOM 1553 C CA . PRO A 1 208 ? -17.949 -10.680 0.164 1.00 93.25 208 PRO A CA 1
ATOM 1554 C C . PRO A 1 208 ? -17.553 -9.426 -0.630 1.00 93.25 208 PRO A C 1
ATOM 1556 O O . PRO A 1 208 ? -18.2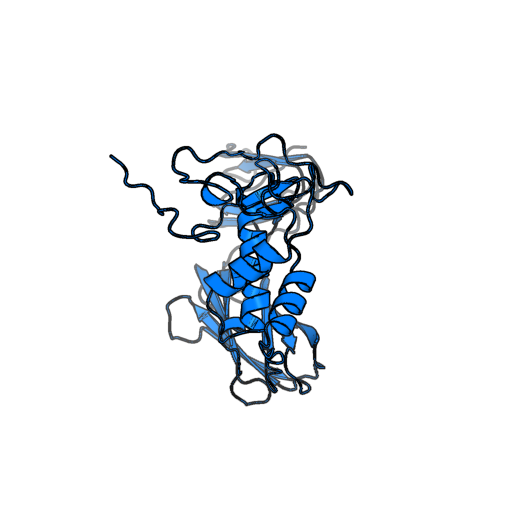43 -9.043 -1.581 1.00 93.25 208 PRO A O 1
ATOM 1559 N N . GLY A 1 209 ? -16.451 -8.784 -0.237 1.00 90.06 209 GLY A N 1
ATOM 1560 C CA . GLY A 1 209 ? -15.910 -7.561 -0.843 1.00 90.06 209 GLY A CA 1
ATOM 1561 C C . GLY A 1 209 ? -16.772 -6.310 -0.643 1.00 90.06 209 GLY A C 1
ATOM 1562 O O . GLY A 1 209 ? -16.597 -5.313 -1.346 1.00 90.06 209 GLY A O 1
ATOM 1563 N N . LYS A 1 210 ? -17.767 -6.355 0.253 1.00 95.50 210 LYS A N 1
ATOM 1564 C CA . LYS A 1 210 ? -18.568 -5.184 0.631 1.00 95.50 210 LYS A CA 1
ATOM 1565 C C . LYS A 1 210 ? -18.112 -4.650 1.976 1.00 95.50 210 LYS A C 1
ATOM 1567 O O . LYS A 1 210 ? -17.742 -5.414 2.864 1.00 95.50 210 LYS A O 1
ATOM 1572 N N . PHE A 1 211 ? -18.223 -3.336 2.131 1.00 95.50 211 PHE A N 1
ATOM 1573 C CA . PHE A 1 211 ? -17.981 -2.644 3.386 1.00 95.50 211 PHE A CA 1
ATOM 1574 C C . PHE A 1 211 ? -19.258 -1.998 3.917 1.00 95.50 211 PHE A C 1
ATOM 1576 O O . PHE A 1 211 ? -20.217 -1.757 3.179 1.00 95.50 211 PHE A O 1
ATOM 1583 N N . THR A 1 212 ? -19.271 -1.732 5.215 1.00 95.62 212 THR A N 1
ATOM 1584 C CA . THR A 1 212 ? -20.357 -1.023 5.887 1.00 95.62 212 THR A CA 1
ATOM 1585 C C . THR A 1 212 ? -19.820 -0.230 7.072 1.00 95.62 212 THR A C 1
ATOM 1587 O O . THR A 1 212 ? -18.706 -0.472 7.537 1.00 95.62 212 THR A O 1
ATOM 1590 N N . THR A 1 213 ? -20.627 0.705 7.565 1.00 94.06 213 THR A N 1
ATOM 1591 C CA . THR A 1 213 ? -20.365 1.461 8.788 1.00 94.06 213 THR A CA 1
ATOM 1592 C C . THR A 1 213 ? -21.462 1.141 9.787 1.00 94.06 213 THR A C 1
ATOM 1594 O O . THR A 1 213 ? -22.647 1.310 9.500 1.00 94.06 213 THR A O 1
ATOM 1597 N N . TYR A 1 214 ? -21.065 0.676 10.965 1.00 93.12 214 TYR A N 1
ATOM 1598 C CA . TYR A 1 214 ? -21.971 0.340 12.048 1.00 93.12 214 TYR A CA 1
ATOM 1599 C C . TYR A 1 214 ? -21.819 1.335 13.195 1.00 93.12 214 TYR A C 1
ATOM 1601 O O . TYR A 1 214 ? -20.727 1.518 13.735 1.00 93.12 214 TYR A O 1
ATOM 1609 N N . LEU A 1 215 ? -22.932 1.966 13.565 1.00 90.38 215 LEU A N 1
ATOM 1610 C CA . LEU A 1 215 ? -23.020 2.809 14.748 1.00 90.38 215 LEU A CA 1
ATOM 1611 C C . LEU A 1 215 ? -23.199 1.914 15.979 1.00 90.38 215 LEU A C 1
ATOM 1613 O O . LEU A 1 215 ? -24.220 1.237 16.118 1.00 90.38 215 LEU A O 1
ATOM 1617 N N . LEU A 1 216 ? -22.203 1.908 16.865 1.00 88.75 216 LEU A N 1
ATOM 1618 C CA . LEU A 1 216 ? -22.286 1.186 18.129 1.00 88.75 216 LEU A CA 1
ATOM 1619 C C . LEU A 1 216 ? -23.361 1.815 19.025 1.00 88.75 216 LEU A C 1
ATOM 1621 O O . LEU A 1 216 ? -23.482 3.045 19.058 1.00 88.75 216 LEU A O 1
ATOM 1625 N N . PRO A 1 217 ? -24.101 0.999 19.796 1.00 87.12 217 PRO A N 1
ATOM 1626 C CA . PRO A 1 217 ? -24.908 1.507 20.893 1.00 87.12 217 PRO A CA 1
ATOM 1627 C C . PRO A 1 217 ? -24.066 2.403 21.820 1.00 87.12 217 PRO A C 1
ATOM 1629 O O . PRO A 1 217 ? -22.910 2.059 22.093 1.00 87.12 217 PRO A O 1
ATOM 1632 N N . PRO A 1 218 ? -24.625 3.516 22.330 1.00 78.69 218 PRO A N 1
ATOM 1633 C CA . PRO A 1 218 ? -23.916 4.383 23.262 1.00 78.69 218 PRO A CA 1
ATOM 1634 C C . PRO A 1 218 ? -23.433 3.594 24.478 1.00 78.69 218 PRO A C 1
ATOM 1636 O O . PRO A 1 218 ? -24.189 2.800 25.044 1.00 78.69 218 PRO A O 1
ATOM 1639 N N . PHE A 1 219 ? -22.202 3.841 24.917 1.00 78.25 219 PHE A N 1
ATOM 1640 C CA . PHE A 1 219 ? -21.671 3.228 26.132 1.00 78.25 219 PHE A CA 1
ATOM 1641 C C . PHE A 1 219 ? -20.969 4.239 27.017 1.00 78.25 219 PHE A C 1
ATOM 1643 O O . PHE A 1 219 ? -20.426 5.235 26.544 1.00 78.25 219 PHE A O 1
ATOM 1650 N N . THR A 1 220 ? -20.976 3.966 28.317 1.00 76.06 220 THR A N 1
ATOM 1651 C CA . THR A 1 220 ? -20.330 4.828 29.298 1.00 76.06 220 THR A CA 1
ATOM 1652 C C . THR A 1 220 ? -18.870 4.440 29.463 1.00 76.06 220 THR A C 1
ATOM 1654 O O . THR A 1 220 ? -18.562 3.274 29.705 1.00 76.06 220 THR A O 1
ATOM 1657 N N . ALA A 1 221 ? -17.972 5.415 29.389 1.00 73.06 221 ALA A N 1
ATOM 1658 C CA . ALA A 1 221 ? -16.555 5.216 29.671 1.00 73.06 221 ALA A CA 1
ATOM 1659 C C . ALA A 1 221 ? -16.019 6.332 30.581 1.00 73.06 221 ALA A C 1
ATOM 1661 O O . ALA A 1 221 ? -16.576 7.433 30.595 1.00 73.06 221 ALA A O 1
ATOM 1662 N N . PRO A 1 222 ? -14.956 6.073 31.370 1.00 73.88 222 PRO A N 1
ATOM 1663 C CA . PRO A 1 222 ? -14.397 7.098 32.244 1.00 73.88 222 PRO A CA 1
ATOM 1664 C C . PRO A 1 222 ? -13.896 8.300 31.442 1.00 73.88 222 PRO A C 1
ATOM 1666 O O . PRO A 1 222 ? -13.419 8.137 30.320 1.00 73.88 222 PRO A O 1
ATOM 1669 N N . LEU A 1 223 ? -13.988 9.487 32.041 1.00 70.44 223 LEU A N 1
ATOM 1670 C CA . LEU A 1 223 ? -13.565 10.740 31.421 1.00 70.44 223 LEU A CA 1
ATOM 1671 C C . LEU A 1 223 ? -12.041 10.799 31.263 1.00 70.44 223 LEU A C 1
ATOM 1673 O O . LEU A 1 223 ? -11.301 10.499 32.202 1.00 70.44 223 LEU A O 1
ATOM 1677 N N . GLY A 1 224 ? -11.577 11.239 30.097 1.00 67.88 224 GLY A N 1
ATOM 1678 C CA . GLY A 1 224 ? -10.165 11.448 29.797 1.00 67.88 224 GLY A CA 1
ATOM 1679 C C . GLY A 1 224 ? -9.828 11.318 28.312 1.00 67.88 224 GLY A C 1
ATOM 1680 O O . GLY A 1 224 ? -10.663 10.964 27.477 1.00 67.88 224 GLY A O 1
ATOM 1681 N N . ARG A 1 225 ? -8.563 11.600 27.988 1.00 68.44 225 ARG A N 1
ATOM 1682 C CA . ARG A 1 225 ? -7.980 11.374 26.659 1.00 68.44 225 ARG A CA 1
ATOM 1683 C C . ARG A 1 225 ? -7.288 10.018 26.645 1.00 68.44 225 ARG A C 1
ATOM 1685 O O . ARG A 1 225 ? -6.415 9.766 27.473 1.00 68.44 225 ARG A O 1
ATOM 1692 N N . TYR A 1 226 ? -7.670 9.162 25.706 1.00 72.44 226 TYR A N 1
ATOM 1693 C CA . TYR A 1 226 ? -7.154 7.805 25.580 1.00 72.44 226 TYR A CA 1
ATOM 1694 C C . TYR A 1 226 ? -6.801 7.499 24.130 1.00 72.44 226 TYR A C 1
ATOM 1696 O O . TYR A 1 226 ? -7.454 7.966 23.199 1.00 72.44 226 TYR A O 1
ATOM 1704 N N . ILE A 1 227 ? -5.804 6.643 23.941 1.00 75.88 227 ILE A N 1
ATOM 1705 C CA . ILE A 1 227 ? -5.722 5.841 22.724 1.00 75.88 227 ILE A CA 1
ATOM 1706 C C . ILE A 1 227 ? -6.572 4.606 22.998 1.00 75.88 227 ILE A C 1
ATOM 1708 O O . ILE A 1 227 ? -6.367 3.928 24.010 1.00 75.88 227 ILE A O 1
ATOM 1712 N N . VAL A 1 228 ? -7.546 4.332 22.136 1.00 83.50 228 VAL A N 1
ATOM 1713 C CA . VAL A 1 228 ? -8.316 3.090 22.200 1.00 83.50 228 VAL A CA 1
ATOM 1714 C C . VAL A 1 228 ? -7.944 2.206 21.025 1.00 83.50 228 VAL A C 1
ATOM 1716 O O . VAL A 1 228 ? -7.766 2.672 19.900 1.00 83.50 228 VAL A O 1
ATOM 1719 N N . ALA A 1 229 ? -7.818 0.920 21.302 1.00 86.81 229 ALA A N 1
ATOM 1720 C CA . ALA A 1 229 ? -7.685 -0.112 20.300 1.00 86.81 229 ALA A CA 1
ATOM 1721 C C . ALA A 1 229 ? -9.071 -0.714 20.070 1.00 86.81 229 ALA A C 1
ATOM 1723 O O . ALA A 1 229 ? -9.696 -1.209 21.012 1.00 86.81 229 ALA A O 1
ATOM 1724 N N . VAL A 1 230 ? -9.552 -0.633 18.834 1.00 89.69 230 VAL A N 1
ATOM 1725 C CA . VAL A 1 230 ? -10.804 -1.250 18.409 1.00 89.69 230 VAL A CA 1
ATOM 1726 C C . VAL A 1 230 ? -10.449 -2.461 17.549 1.00 89.69 230 VAL A C 1
ATOM 1728 O O . VAL A 1 230 ? -9.782 -2.341 16.517 1.00 89.69 230 VAL A O 1
ATOM 1731 N N . GLU A 1 231 ? -10.864 -3.627 18.025 1.00 92.00 231 GLU A N 1
ATOM 1732 C CA . GLU A 1 231 ? -10.573 -4.940 17.459 1.00 92.00 231 GLU A CA 1
ATOM 1733 C C . GLU A 1 231 ? -11.857 -5.574 16.926 1.00 92.00 231 GLU A C 1
ATOM 1735 O O . GLU A 1 231 ? -12.878 -5.611 17.622 1.00 92.00 231 GLU A O 1
ATOM 1740 N N . LEU A 1 232 ? -11.785 -6.102 15.707 1.00 93.75 232 LEU A N 1
ATOM 1741 C CA . LEU A 1 232 ? -12.804 -6.978 15.139 1.00 93.75 232 LEU A CA 1
ATOM 1742 C C . LEU A 1 232 ? -12.382 -8.435 15.332 1.00 93.75 232 LEU A C 1
ATOM 1744 O O . LEU A 1 232 ? -11.246 -8.809 15.052 1.00 93.75 232 LEU A O 1
ATOM 1748 N N . SER A 1 233 ? -13.280 -9.278 15.820 1.00 93.00 233 SER A N 1
ATOM 1749 C CA . SER A 1 233 ? -12.954 -10.682 16.073 1.00 93.00 233 SER A CA 1
ATOM 1750 C C . SER A 1 233 ? -14.138 -11.598 15.807 1.00 93.00 233 SER A C 1
ATOM 1752 O O . SER A 1 233 ? -15.284 -11.165 15.685 1.00 93.00 233 SER A O 1
ATOM 1754 N N . ASN A 1 234 ? -13.846 -12.890 15.696 1.00 93.00 234 ASN A N 1
ATOM 1755 C CA . ASN A 1 234 ? -14.832 -13.952 15.526 1.00 93.00 234 ASN A CA 1
ATOM 1756 C C . ASN A 1 234 ? -15.837 -13.736 14.368 1.00 93.00 234 ASN A C 1
ATOM 1758 O O . ASN A 1 234 ? -17.050 -13.871 14.598 1.00 93.00 234 ASN A O 1
ATOM 1762 N N . PRO A 1 235 ? -15.403 -13.397 13.132 1.00 94.19 235 PRO A N 1
ATOM 1763 C CA . PRO A 1 235 ? -16.301 -13.357 11.979 1.00 94.19 235 PRO A CA 1
ATOM 1764 C C . PRO A 1 235 ? -17.039 -14.692 11.820 1.00 94.19 235 PRO A C 1
ATOM 1766 O O . PRO A 1 235 ? -16.440 -15.763 11.770 1.00 94.19 235 PRO A O 1
ATOM 1769 N N . ASN A 1 236 ? -18.371 -14.635 11.807 1.00 93.62 236 ASN A N 1
ATOM 1770 C CA . ASN A 1 236 ? -19.268 -15.798 11.825 1.00 93.62 236 ASN A CA 1
ATOM 1771 C C . ASN A 1 236 ? -19.034 -16.782 12.991 1.00 93.62 236 ASN A C 1
ATOM 1773 O O . ASN A 1 236 ? -19.474 -17.925 12.924 1.00 93.62 236 ASN A O 1
ATOM 1777 N N . GLY A 1 237 ? -18.385 -16.343 14.075 1.00 91.94 237 GLY A N 1
ATOM 1778 C CA . GLY A 1 237 ? -18.012 -17.199 15.205 1.00 91.94 237 GLY A CA 1
ATOM 1779 C C . GLY A 1 237 ? -16.718 -17.995 15.005 1.00 91.94 237 GLY A C 1
ATOM 1780 O O . GLY A 1 237 ? -16.392 -18.815 15.858 1.00 91.94 237 GLY A O 1
ATOM 1781 N N . PHE A 1 238 ? -15.980 -17.759 13.919 1.00 91.19 238 PHE A N 1
ATOM 1782 C CA . PHE A 1 238 ? -14.711 -18.426 13.624 1.00 91.19 238 PHE A CA 1
ATOM 1783 C C . PHE A 1 238 ? -13.527 -17.480 13.793 1.00 91.19 238 PHE A C 1
ATOM 1785 O O . PHE A 1 238 ? -13.670 -16.270 13.654 1.00 91.19 238 PHE A O 1
ATOM 1792 N N . ALA A 1 239 ? -12.345 -18.038 14.056 1.00 86.88 239 ALA A N 1
ATOM 1793 C CA . ALA A 1 239 ? -11.114 -17.260 14.074 1.00 86.88 239 ALA A CA 1
ATOM 1794 C C . ALA A 1 239 ? -10.857 -16.616 12.704 1.00 86.88 239 ALA A C 1
ATOM 1796 O O . ALA A 1 239 ? -11.035 -17.254 11.663 1.00 86.88 239 ALA A O 1
ATOM 1797 N N . ASP A 1 240 ? -10.417 -15.361 12.729 1.00 85.06 240 ASP A N 1
ATOM 1798 C CA . ASP A 1 240 ? -10.029 -14.638 11.526 1.00 85.06 240 ASP A CA 1
ATOM 1799 C C . ASP A 1 240 ? -8.646 -15.097 11.048 1.00 85.06 240 ASP A C 1
ATOM 1801 O O . ASP A 1 240 ? -7.687 -15.132 11.827 1.00 85.06 240 ASP A O 1
ATOM 1805 N N . ALA A 1 241 ? -8.537 -15.452 9.767 1.00 75.75 241 ALA A N 1
ATOM 1806 C CA . ALA A 1 241 ? -7.297 -15.960 9.188 1.00 75.75 241 ALA A CA 1
ATOM 1807 C C . ALA A 1 241 ? -6.202 -14.887 9.027 1.00 75.75 241 ALA A C 1
ATOM 1809 O O . ALA A 1 241 ? -5.024 -15.243 8.942 1.00 75.75 241 ALA A O 1
ATOM 1810 N N . ARG A 1 242 ? -6.558 -13.595 8.984 1.00 78.31 242 ARG A N 1
ATOM 1811 C CA . ARG A 1 242 ? -5.625 -12.469 8.802 1.00 78.31 242 ARG A CA 1
ATOM 1812 C C . ARG A 1 242 ? -5.697 -11.443 9.933 1.00 78.31 242 ARG A C 1
ATOM 1814 O O . ARG A 1 242 ? -5.418 -10.280 9.696 1.00 78.31 242 ARG A O 1
ATOM 1821 N N . SER A 1 243 ? -5.902 -11.884 11.173 1.00 77.75 243 SER A N 1
ATOM 1822 C CA . SER A 1 243 ? -6.117 -11.069 12.390 1.00 77.75 243 SER A CA 1
ATOM 1823 C C . SER A 1 243 ? -5.293 -9.777 12.599 1.00 77.75 243 SER A C 1
ATOM 1825 O O . SER A 1 243 ? -5.710 -8.913 13.369 1.00 77.75 243 SER A O 1
ATOM 1827 N N . LEU A 1 244 ? -4.151 -9.588 11.933 1.00 78.00 244 LEU A N 1
ATOM 1828 C CA . LEU A 1 244 ? -3.400 -8.327 11.934 1.00 78.00 244 LEU A CA 1
ATOM 1829 C C . LEU A 1 244 ? -4.140 -7.160 11.249 1.00 78.00 244 LEU A C 1
ATOM 1831 O O . LEU A 1 244 ? -3.856 -6.008 11.570 1.00 78.00 244 LEU A O 1
ATOM 1835 N N . ASN A 1 245 ? -5.083 -7.427 10.339 1.00 76.38 245 ASN A N 1
ATOM 1836 C CA . ASN A 1 245 ? -5.905 -6.410 9.659 1.00 76.38 245 ASN A CA 1
ATOM 1837 C C . ASN A 1 245 ? -7.173 -6.007 10.452 1.00 76.38 245 ASN A C 1
ATOM 1839 O O . ASN A 1 245 ? -7.963 -5.182 9.986 1.00 76.38 245 ASN A O 1
ATOM 1843 N N . ASN A 1 246 ? -7.352 -6.556 11.658 1.00 86.06 246 ASN A N 1
ATOM 1844 C CA . ASN A 1 246 ? -8.558 -6.377 12.472 1.00 86.06 246 ASN A CA 1
ATOM 1845 C C . ASN A 1 246 ? -8.442 -5.313 13.558 1.00 86.06 246 ASN A C 1
ATOM 1847 O O . ASN A 1 246 ? -9.437 -4.964 14.200 1.00 86.06 246 ASN A O 1
ATOM 1851 N N . LEU A 1 247 ? -7.230 -4.816 13.794 1.00 85.06 247 LEU A N 1
ATOM 1852 C CA . LEU A 1 247 ? -6.923 -3.928 14.901 1.00 85.06 247 LEU A CA 1
ATOM 1853 C C . LEU A 1 247 ? -6.570 -2.538 14.383 1.00 85.06 247 LEU A C 1
ATOM 1855 O O . LEU A 1 247 ? -5.540 -2.350 13.739 1.00 85.06 247 LEU A O 1
ATOM 1859 N N . ILE A 1 248 ? -7.377 -1.544 14.751 1.00 81.56 248 ILE A N 1
ATOM 1860 C CA . ILE A 1 248 ? -7.031 -0.134 14.554 1.00 81.56 248 ILE A CA 1
ATOM 1861 C C . ILE A 1 248 ? -6.946 0.542 15.912 1.00 81.56 248 ILE A C 1
ATOM 1863 O O . ILE A 1 248 ? -7.832 0.410 16.760 1.00 81.56 248 ILE A O 1
ATOM 1867 N N . LYS A 1 249 ? -5.869 1.304 16.100 1.00 80.62 249 LYS A N 1
ATOM 1868 C CA . LYS A 1 249 ? -5.718 2.222 17.225 1.00 80.62 249 LYS A CA 1
ATOM 1869 C C . LYS A 1 249 ? -6.165 3.611 16.795 1.00 80.62 249 LYS A C 1
ATOM 1871 O O . LYS A 1 249 ? -5.730 4.103 15.758 1.00 80.62 249 LYS A O 1
ATOM 1876 N N . THR A 1 250 ? -7.018 4.238 17.592 1.00 72.69 250 THR A N 1
ATOM 1877 C CA . THR A 1 250 ? -7.536 5.581 17.321 1.00 72.69 250 THR A CA 1
ATOM 1878 C C . THR A 1 250 ? -7.507 6.439 18.582 1.00 72.69 250 THR A C 1
ATOM 1880 O O . THR A 1 250 ? -7.632 5.936 19.704 1.00 72.69 250 THR A O 1
ATOM 1883 N N . TYR A 1 251 ? -7.309 7.744 18.403 1.00 68.31 251 TYR A N 1
ATOM 1884 C CA . TYR A 1 251 ? -7.335 8.713 19.495 1.00 68.31 251 TYR A CA 1
ATOM 1885 C C . TYR A 1 251 ? -8.779 9.063 19.840 1.00 68.31 251 TYR A C 1
ATOM 1887 O O . TYR A 1 251 ? -9.568 9.418 18.965 1.00 68.31 251 TYR A O 1
ATOM 1895 N N . VAL A 1 252 ? -9.121 8.993 21.125 1.00 68.19 252 VAL A N 1
ATOM 1896 C CA . VAL A 1 252 ? -10.462 9.308 21.618 1.00 68.19 252 VAL A CA 1
ATOM 1897 C C . VAL A 1 252 ? -10.364 10.203 22.841 1.00 68.19 252 VAL A C 1
ATOM 1899 O O . VAL A 1 252 ? -9.627 9.934 23.788 1.00 68.19 252 VAL A O 1
ATOM 1902 N N . SER A 1 253 ? -11.147 11.272 22.826 1.00 62.75 253 SER A N 1
ATOM 1903 C CA . SER A 1 253 ? -11.301 12.192 23.945 1.00 62.75 253 SER A CA 1
ATOM 1904 C C . SER A 1 253 ? -12.715 12.027 24.493 1.00 62.75 253 SER A C 1
ATOM 1906 O O . SER A 1 253 ? -13.671 12.387 23.817 1.00 62.75 253 SER A O 1
ATOM 1908 N N . ILE A 1 254 ? -12.864 11.444 25.681 1.00 64.50 254 ILE A N 1
ATOM 1909 C CA . ILE A 1 254 ? -14.164 11.297 26.346 1.00 64.50 254 ILE A CA 1
ATOM 1910 C C . ILE A 1 254 ? -14.247 12.383 27.409 1.00 64.50 254 ILE A C 1
ATOM 1912 O O . ILE A 1 254 ? -13.615 12.280 28.460 1.00 64.50 254 ILE A O 1
ATOM 1916 N N . ASN A 1 255 ? -14.979 13.457 27.119 1.00 55.25 255 ASN A N 1
ATOM 1917 C CA . ASN A 1 255 ? -14.940 14.674 27.925 1.00 55.25 255 ASN A CA 1
ATOM 1918 C C . ASN A 1 255 ? -16.350 15.002 28.419 1.00 55.25 255 ASN A C 1
ATOM 1920 O O . ASN A 1 255 ? -17.305 14.862 27.667 1.00 55.25 255 ASN A O 1
ATOM 1924 N N . SER A 1 256 ? -16.480 15.516 29.642 1.00 51.31 256 SER A N 1
ATOM 1925 C CA . SER A 1 256 ? -17.756 15.989 30.203 1.00 51.31 256 SER A CA 1
ATOM 1926 C C . SER A 1 256 ? -18.072 17.436 29.807 1.00 51.31 256 SER A C 1
ATOM 1928 O O . SER A 1 256 ? -18.681 18.175 30.579 1.00 51.31 256 SER A O 1
ATOM 1930 N N . LEU A 1 257 ? -17.559 17.895 28.664 1.00 47.12 257 LEU A N 1
ATOM 1931 C CA . LEU A 1 257 ? -17.581 19.313 28.318 1.00 47.12 257 LEU A CA 1
ATOM 1932 C C . LEU A 1 257 ? -18.880 19.676 27.595 1.00 47.12 257 LEU A C 1
ATOM 1934 O O . LEU A 1 257 ? -19.321 18.911 26.734 1.00 47.12 257 LEU A O 1
ATOM 1938 N N . PRO A 1 258 ? -19.462 20.856 27.873 1.00 44.34 258 PRO A N 1
ATOM 1939 C CA . PRO A 1 258 ? -20.574 21.380 27.094 1.00 44.34 258 PRO A CA 1
ATOM 1940 C C . PRO A 1 258 ? -20.190 21.506 25.622 1.00 44.34 258 PRO A C 1
ATOM 1942 O O . PRO A 1 258 ? -19.188 22.146 25.290 1.00 44.34 258 PRO A O 1
ATOM 1945 N N . GLN A 1 259 ? -20.996 20.906 24.744 1.00 47.03 259 GLN A N 1
ATOM 1946 C CA . GLN A 1 259 ? -20.931 21.180 23.315 1.00 47.03 259 GLN A CA 1
ATOM 1947 C C . GLN A 1 259 ? -21.634 22.516 23.065 1.00 47.03 259 GLN A C 1
ATOM 1949 O O . GLN A 1 259 ? -22.814 22.668 23.382 1.00 47.03 259 GLN A O 1
ATOM 1954 N N . LEU A 1 260 ? -20.919 23.474 22.480 1.00 47.69 260 LEU A N 1
ATOM 1955 C CA . LEU A 1 260 ? -21.560 24.657 21.925 1.00 47.69 260 LEU A CA 1
ATOM 1956 C C . LEU A 1 260 ? -22.248 24.290 20.602 1.00 47.69 260 LEU A C 1
ATOM 1958 O O . LEU A 1 260 ? -21.690 23.495 19.839 1.00 47.69 260 LEU A O 1
ATOM 1962 N N . PRO A 1 261 ? -23.431 24.854 20.295 1.00 49.06 261 PRO A N 1
ATOM 1963 C CA . PRO A 1 261 ? -23.965 24.783 18.940 1.00 49.06 261 PRO A CA 1
ATOM 1964 C C . PRO A 1 261 ? -22.921 25.317 17.949 1.00 49.06 261 PRO A C 1
ATOM 1966 O O . PRO A 1 261 ? -22.131 26.200 18.308 1.00 49.06 261 PRO A O 1
ATOM 1969 N N . ASP A 1 262 ? -22.917 24.769 16.726 1.00 46.78 262 ASP A N 1
ATOM 1970 C CA . ASP A 1 262 ? -22.037 25.218 15.641 1.00 46.78 262 ASP A CA 1
ATOM 1971 C C . ASP A 1 262 ? -22.012 26.748 15.626 1.00 46.78 262 ASP A C 1
ATOM 1973 O O . ASP A 1 262 ? -23.068 27.388 15.652 1.00 46.78 262 ASP A O 1
ATOM 1977 N N . ALA A 1 263 ? -20.813 27.335 15.639 1.00 48.59 263 ALA A N 1
ATOM 1978 C CA . ALA A 1 263 ? -20.658 28.782 15.632 1.00 48.59 263 ALA A CA 1
ATOM 1979 C C . ALA A 1 263 ? -21.152 29.339 14.286 1.00 48.59 263 ALA A C 1
ATOM 1981 O O . ALA A 1 263 ? -20.376 29.565 13.361 1.00 48.59 263 ALA A O 1
ATOM 1982 N N . ALA A 1 264 ? -22.464 29.544 14.159 1.00 42.84 264 ALA A N 1
ATOM 1983 C CA . ALA A 1 264 ? -23.024 30.421 13.149 1.00 42.84 264 ALA A CA 1
ATOM 1984 C C . ALA A 1 264 ? -22.449 31.823 13.388 1.00 42.84 264 ALA A C 1
ATOM 1986 O O . ALA A 1 264 ? -22.199 32.203 14.534 1.00 42.84 264 ALA A O 1
ATOM 1987 N N . ALA A 1 265 ? -22.240 32.579 12.310 1.00 42.56 265 ALA A N 1
ATOM 1988 C CA . ALA A 1 265 ? -21.470 33.826 12.246 1.00 42.56 265 ALA A CA 1
ATOM 1989 C C . ALA A 1 265 ? -21.905 34.979 13.194 1.00 42.56 265 ALA A C 1
ATOM 1991 O O . ALA A 1 265 ? -21.392 36.086 13.075 1.00 42.56 265 ALA A O 1
ATOM 1992 N N . SER A 1 266 ? -22.818 34.758 14.145 1.00 44.69 266 SER A N 1
ATOM 1993 C CA . SER A 1 266 ? -23.338 35.775 15.067 1.00 44.69 266 SER A CA 1
ATOM 1994 C C . SER A 1 266 ? -23.764 35.277 16.464 1.00 44.69 266 SER A C 1
ATOM 1996 O O . SER A 1 266 ? -24.413 36.026 17.193 1.00 44.69 266 SER A O 1
ATOM 1998 N N . ALA A 1 267 ? -23.416 34.058 16.896 1.00 45.16 267 ALA A N 1
ATOM 1999 C CA . ALA A 1 267 ? -23.844 33.560 18.212 1.00 45.16 267 ALA A CA 1
ATOM 2000 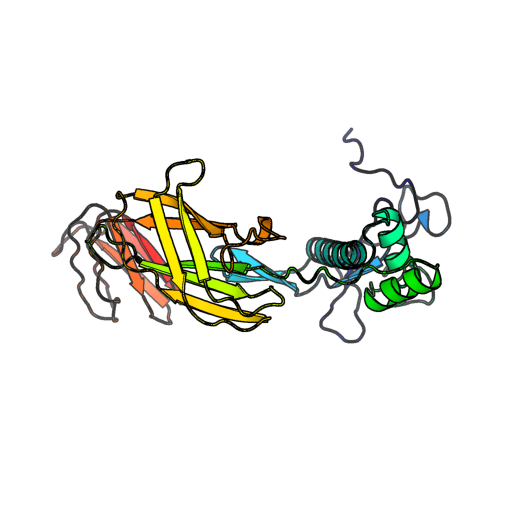C C . ALA A 1 267 ? -22.829 33.859 19.341 1.00 45.16 267 ALA A C 1
ATOM 2002 O O . ALA A 1 267 ? -21.688 33.398 19.309 1.00 45.16 267 ALA A O 1
ATOM 2003 N N . ASN A 1 268 ? -23.261 34.595 20.375 1.00 47.22 268 ASN A N 1
ATOM 2004 C CA . ASN A 1 268 ? -22.553 34.708 21.657 1.00 47.22 268 ASN A CA 1
ATOM 2005 C C . ASN A 1 268 ? -22.716 33.397 22.438 1.00 47.22 268 ASN A C 1
ATOM 2007 O O . ASN A 1 268 ? -23.734 33.177 23.093 1.00 47.22 268 ASN A O 1
ATOM 2011 N N . ASN A 1 269 ? -21.715 32.528 22.363 1.00 46.88 269 ASN A N 1
ATOM 2012 C CA . ASN A 1 269 ? -21.733 31.232 23.025 1.00 46.88 269 ASN A CA 1
ATOM 2013 C C . ASN A 1 269 ? -21.048 31.314 24.403 1.00 46.88 269 ASN A C 1
ATOM 2015 O O . ASN A 1 269 ? -19.853 31.590 24.501 1.00 46.88 269 ASN A O 1
ATOM 2019 N N . VAL A 1 270 ? -21.809 31.065 25.473 1.00 43.47 270 VAL A N 1
ATOM 2020 C CA . VAL A 1 270 ? -21.335 31.117 26.867 1.00 43.47 270 VAL A CA 1
ATOM 2021 C C . VAL A 1 270 ? -20.957 29.709 27.341 1.00 43.47 270 VAL A C 1
ATOM 2023 O O . VAL A 1 270 ? -21.818 28.836 27.412 1.00 43.47 270 VAL A O 1
ATOM 2026 N N . CYS A 1 271 ? -19.689 29.492 27.705 1.00 43.88 271 CYS A N 1
ATOM 2027 C CA . CYS A 1 271 ? -19.207 28.232 28.286 1.00 43.88 271 CYS A CA 1
ATOM 2028 C C . CYS A 1 271 ? -18.894 28.379 29.775 1.00 43.88 271 CYS A C 1
ATOM 2030 O O . CYS A 1 271 ? -18.155 29.275 30.161 1.00 43.88 271 CYS A O 1
ATOM 2032 N N . PHE A 1 272 ? -19.359 27.439 30.598 1.00 39.72 272 PHE A N 1
ATOM 2033 C CA . PHE A 1 272 ? -18.892 27.271 31.976 1.00 39.72 272 PHE A CA 1
ATOM 2034 C C . PHE A 1 272 ? -18.076 25.978 32.074 1.00 39.72 272 PHE A C 1
ATOM 2036 O O . PHE A 1 272 ? -18.609 24.899 31.825 1.00 39.72 272 PHE A O 1
ATOM 2043 N N . GLY A 1 273 ? -16.788 26.074 32.420 1.00 41.44 273 GLY A N 1
ATOM 2044 C CA . GLY A 1 273 ? -15.921 24.906 32.616 1.00 41.44 273 GLY A CA 1
ATOM 2045 C C . GLY A 1 273 ? -14.480 25.098 32.143 1.00 41.44 273 GLY A C 1
ATOM 2046 O O . GLY A 1 273 ? -14.149 26.078 31.480 1.00 41.44 273 GLY A O 1
ATOM 2047 N N . SER A 1 274 ? -13.616 24.151 32.520 1.00 41.81 274 SER A N 1
ATOM 2048 C CA . SER A 1 274 ? -12.163 24.226 32.341 1.00 41.81 274 SER A CA 1
ATOM 2049 C C . SER A 1 274 ? -11.651 23.883 30.939 1.00 41.81 274 SER A C 1
ATOM 2051 O O . SER A 1 274 ? -10.464 24.043 30.717 1.00 41.81 274 SER A O 1
ATOM 2053 N N . GLU A 1 275 ? -12.486 23.400 30.016 1.00 46.22 275 GLU A N 1
ATOM 2054 C CA . GLU A 1 275 ? -12.162 23.137 28.601 1.00 46.22 275 GLU A CA 1
ATOM 2055 C C . GLU A 1 275 ? -13.483 23.173 27.785 1.00 46.22 275 GLU A C 1
ATOM 2057 O O . GLU A 1 275 ? -14.550 22.926 28.339 1.00 46.22 275 GLU A O 1
ATOM 2062 N N . THR A 1 276 ? -13.477 23.472 26.482 1.00 48.66 276 THR A N 1
ATOM 2063 C CA . THR A 1 276 ? -14.660 23.325 25.596 1.00 48.66 276 THR A CA 1
ATOM 2064 C C . THR A 1 276 ? -14.221 22.939 24.182 1.00 48.66 276 THR A C 1
ATOM 2066 O O . THR A 1 276 ? -13.129 23.299 23.759 1.00 48.66 276 THR A O 1
ATOM 2069 N N . LEU A 1 277 ? -15.022 22.180 23.432 1.00 48.22 277 LEU A N 1
ATOM 2070 C CA . LEU A 1 277 ? -14.718 21.849 22.033 1.00 48.22 277 LEU A CA 1
ATOM 2071 C C . LEU A 1 277 ? -15.495 22.806 21.123 1.00 48.22 277 LEU A C 1
ATOM 2073 O O . LEU A 1 277 ? -16.725 22.835 21.176 1.00 48.22 277 LEU A O 1
ATOM 2077 N N . LEU A 1 278 ? -14.788 23.562 20.280 1.00 53.25 278 LEU A N 1
ATOM 2078 C CA . LEU A 1 278 ? -15.401 24.456 19.301 1.00 53.25 278 LEU A CA 1
ATOM 2079 C C . LEU A 1 278 ? -15.217 23.878 17.896 1.00 53.25 278 LEU A C 1
ATOM 2081 O O . LEU A 1 278 ? -14.093 23.660 17.435 1.00 53.25 278 LEU A O 1
ATOM 2085 N N . LYS A 1 279 ? -16.336 23.661 17.204 1.00 50.09 279 LYS A N 1
ATOM 2086 C CA . LYS A 1 279 ? -16.369 23.251 15.801 1.00 50.09 279 LYS A CA 1
ATOM 2087 C C . LYS A 1 279 ? -17.049 24.337 14.973 1.00 50.09 279 LYS A C 1
ATOM 2089 O O . LYS A 1 279 ? -18.060 24.900 15.391 1.00 50.09 279 LYS A O 1
ATOM 2094 N N . SER A 1 280 ? -16.484 24.627 13.805 1.00 52.84 280 SER A N 1
ATOM 2095 C CA . SER A 1 280 ? -17.090 25.523 12.824 1.00 52.84 280 SER A CA 1
ATOM 2096 C C . SER A 1 280 ? -17.131 24.849 11.460 1.00 52.84 280 SER A C 1
ATOM 2098 O O . SER A 1 280 ? -16.155 24.238 11.029 1.00 52.84 280 SER A O 1
ATOM 2100 N N . ASN A 1 281 ? -18.271 24.985 10.787 1.00 49.94 281 ASN A N 1
ATOM 2101 C CA . ASN A 1 281 ? -18.462 24.588 9.393 1.00 49.94 281 ASN A CA 1
ATOM 2102 C C . ASN A 1 281 ? -18.270 25.781 8.430 1.00 49.94 281 ASN A C 1
ATOM 2104 O O . ASN A 1 281 ? -18.611 25.692 7.252 1.00 49.94 281 ASN A O 1
ATOM 2108 N N . TYR A 1 282 ? -17.782 26.921 8.937 1.00 53.53 282 TYR A N 1
ATOM 2109 C CA . TYR A 1 282 ? -17.595 28.141 8.157 1.00 53.53 282 TYR A CA 1
ATOM 2110 C C . TYR A 1 282 ? -16.475 27.971 7.127 1.00 53.53 282 TYR A C 1
ATOM 2112 O O . TYR A 1 282 ? -15.356 27.599 7.470 1.00 53.53 282 TYR A O 1
ATOM 2120 N N . GLN A 1 283 ? -16.774 28.270 5.864 1.00 49.22 283 GLN A N 1
ATOM 2121 C CA . GLN A 1 283 ? -15.797 28.271 4.780 1.00 49.22 283 GLN A CA 1
ATOM 2122 C C . GLN A 1 283 ? -15.383 29.713 4.482 1.00 49.22 283 GLN A C 1
ATOM 2124 O O . GLN A 1 283 ? -16.023 30.409 3.700 1.00 49.22 283 GLN A O 1
ATOM 2129 N N . GLY A 1 284 ? -14.332 30.171 5.158 1.00 62.19 284 GLY A N 1
ATOM 2130 C CA . GLY A 1 284 ? -13.766 31.505 4.990 1.00 62.19 284 GLY A CA 1
ATOM 2131 C C . GLY A 1 284 ? -12.662 31.782 6.007 1.00 62.19 284 GLY A C 1
ATOM 2132 O O . GLY A 1 284 ? -12.286 30.897 6.781 1.00 62.19 284 GLY A O 1
ATOM 2133 N N . GLU A 1 285 ? -12.146 33.007 5.999 1.00 62.66 285 GLU A N 1
ATOM 2134 C CA . GLU A 1 285 ? -11.242 33.492 7.042 1.00 62.66 285 GLU A CA 1
ATOM 2135 C C . GLU A 1 285 ? -12.043 34.022 8.231 1.00 62.66 285 GLU A C 1
ATOM 2137 O O . GLU A 1 285 ? -13.078 34.672 8.062 1.00 62.66 285 GLU A O 1
ATOM 2142 N N . GLY A 1 286 ? -11.579 33.732 9.442 1.00 63.78 286 GLY A N 1
ATOM 2143 C CA . GLY A 1 286 ? -12.251 34.162 10.658 1.00 63.78 286 GLY A CA 1
ATOM 2144 C C . GLY A 1 286 ? -11.294 34.346 11.823 1.00 63.78 286 GLY A C 1
ATOM 2145 O O . GLY A 1 286 ? -10.152 33.883 11.810 1.00 63.78 286 GLY A O 1
ATOM 2146 N N . THR A 1 287 ? -11.774 35.055 12.842 1.00 62.75 287 THR A N 1
ATOM 2147 C CA . THR A 1 287 ? -11.015 35.325 14.063 1.00 62.75 287 THR A CA 1
ATOM 2148 C C . THR A 1 287 ? -11.794 34.847 15.280 1.00 62.75 287 THR A C 1
ATOM 2150 O O . THR A 1 287 ? -12.940 35.238 15.476 1.00 62.75 287 THR A O 1
ATOM 2153 N N . ILE A 1 288 ? -11.153 34.034 16.119 1.00 66.50 288 ILE A N 1
ATOM 2154 C CA . ILE A 1 288 ? -11.703 33.543 17.385 1.00 66.50 288 ILE A CA 1
ATOM 2155 C C . ILE A 1 288 ? -11.032 34.294 18.530 1.00 66.50 288 ILE A C 1
ATOM 2157 O O . ILE A 1 288 ? -9.804 34.276 18.659 1.00 66.50 288 ILE A O 1
ATOM 2161 N N . ARG A 1 289 ? -11.836 34.918 19.396 1.00 64.12 289 ARG A N 1
ATOM 2162 C CA . ARG A 1 289 ? -11.353 35.649 20.573 1.00 64.12 289 ARG A CA 1
ATOM 2163 C C . ARG A 1 289 ? -11.913 35.056 21.864 1.00 64.12 289 ARG A C 1
ATOM 2165 O O . ARG A 1 289 ? -13.118 34.835 21.992 1.00 64.12 289 ARG A O 1
ATOM 2172 N N . TRP A 1 290 ? -11.013 34.829 22.818 1.00 62.78 290 TRP A N 1
ATOM 2173 C CA . TRP A 1 290 ? -11.301 34.252 24.132 1.00 62.78 290 TRP A CA 1
ATOM 2174 C C . TRP A 1 290 ? -11.237 35.330 25.210 1.00 62.78 290 TRP A C 1
ATOM 2176 O O . TRP A 1 290 ? -10.265 36.083 25.251 1.00 62.78 290 TRP A O 1
ATOM 2186 N N . PHE A 1 291 ? -12.226 35.378 26.097 1.00 62.59 291 PHE A N 1
ATOM 2187 C CA . PHE A 1 291 ? -12.345 36.361 27.174 1.00 62.59 291 PHE A CA 1
ATOM 2188 C C . PHE A 1 291 ? -12.508 35.676 28.536 1.00 62.59 291 PHE A C 1
ATOM 2190 O O . PHE A 1 291 ? -13.037 34.566 28.629 1.00 62.59 291 PHE A O 1
ATOM 2197 N N . ASP A 1 292 ? -12.068 36.348 29.600 1.00 55.72 292 ASP A N 1
ATOM 2198 C CA . ASP A 1 292 ? -12.207 35.867 30.984 1.00 55.72 292 ASP A CA 1
ATOM 2199 C C . ASP A 1 292 ? -13.624 36.052 31.572 1.00 55.72 292 ASP A C 1
ATOM 2201 O O . ASP A 1 292 ? -13.959 35.422 32.576 1.00 55.72 292 ASP A O 1
ATOM 2205 N N . LYS A 1 293 ? -14.472 36.888 30.951 1.00 57.84 293 LYS A N 1
ATOM 2206 C CA . LYS A 1 293 ? -15.849 37.199 31.379 1.00 57.84 293 LYS A CA 1
ATOM 2207 C C . LYS A 1 293 ? -16.784 37.425 30.186 1.00 57.84 293 LYS A C 1
ATOM 2209 O O . LYS A 1 293 ? -16.356 37.858 29.119 1.00 57.84 293 LYS A O 1
ATOM 2214 N N . ASN A 1 294 ? -18.083 37.211 30.409 1.00 47.66 294 ASN A N 1
ATOM 2215 C CA . ASN A 1 294 ? -19.148 37.379 29.405 1.00 47.66 294 ASN A CA 1
ATOM 2216 C C . ASN A 1 294 ? -19.395 38.831 28.967 1.00 47.66 294 ASN A C 1
ATOM 2218 O O . ASN A 1 294 ? -19.818 39.080 27.840 1.00 47.66 294 ASN A O 1
ATOM 2222 N N . THR A 1 295 ? -19.134 39.793 29.845 1.00 53.84 295 THR A N 1
ATOM 2223 C CA . THR A 1 295 ? -19.301 41.229 29.595 1.00 53.84 295 THR A CA 1
ATOM 2224 C C . THR A 1 295 ? -18.081 41.954 30.137 1.00 53.84 295 THR A C 1
ATOM 2226 O O . THR A 1 295 ? -17.686 41.705 31.273 1.00 53.84 295 THR A O 1
ATOM 2229 N N . GLU A 1 296 ? -17.480 42.814 29.307 1.00 60.00 296 GLU A N 1
ATOM 2230 C CA . GLU A 1 296 ? -16.296 43.621 29.658 1.00 60.00 296 GLU A CA 1
ATOM 2231 C C . GLU A 1 296 ? -15.084 42.799 30.141 1.00 60.00 296 GLU A C 1
ATOM 2233 O O . GLU A 1 296 ? -14.278 43.259 30.945 1.00 60.00 296 GLU A O 1
ATOM 2238 N N . GLY A 1 297 ? -14.953 41.561 29.652 1.00 63.56 297 GLY A N 1
ATOM 2239 C CA . GLY A 1 297 ? -13.816 40.699 29.963 1.00 63.56 297 GLY A CA 1
ATOM 2240 C C . GLY A 1 297 ? -12.513 41.129 29.286 1.00 63.56 297 GLY A C 1
ATOM 2241 O O . GLY A 1 297 ? -12.512 41.769 28.230 1.00 63.56 297 GLY A O 1
ATOM 2242 N N . THR A 1 298 ? -11.396 40.716 29.874 1.00 69.00 298 THR A N 1
ATOM 2243 C CA . THR A 1 298 ? -10.057 40.842 29.296 1.00 69.00 298 THR A CA 1
ATOM 2244 C C . THR A 1 298 ? -9.902 39.834 28.165 1.00 69.00 298 THR A C 1
ATOM 2246 O O . THR A 1 298 ? -10.221 38.655 28.333 1.00 69.00 298 THR A O 1
ATOM 2249 N N . LEU A 1 299 ? -9.389 40.275 27.013 1.00 72.44 299 LEU A N 1
ATOM 2250 C CA . LEU A 1 299 ? -9.005 39.368 25.933 1.00 72.44 299 LEU A CA 1
ATOM 2251 C C . LEU A 1 299 ? -7.819 38.513 26.394 1.00 72.44 299 LEU A C 1
ATOM 2253 O O . LEU A 1 299 ? -6.749 39.034 26.695 1.00 72.44 299 LEU A O 1
ATOM 2257 N N . LEU A 1 300 ? -8.000 37.200 26.406 1.00 63.78 300 LEU A N 1
ATOM 2258 C CA . LEU A 1 300 ? -6.979 36.242 26.821 1.00 63.78 300 LEU A CA 1
ATOM 2259 C C . LEU A 1 300 ? -6.188 35.692 25.641 1.00 63.78 300 LEU A C 1
ATOM 2261 O O . LEU A 1 300 ? -4.994 35.417 25.757 1.00 63.78 300 LEU A O 1
ATOM 2265 N N . ARG A 1 301 ? -6.860 35.463 24.510 1.00 65.75 301 ARG A N 1
ATOM 2266 C CA . ARG A 1 301 ? -6.235 34.860 23.333 1.00 65.75 301 ARG A CA 1
ATOM 2267 C C . ARG A 1 301 ? -6.989 35.222 22.059 1.00 65.75 301 ARG A C 1
ATOM 2269 O O . ARG A 1 301 ? -8.212 35.341 22.070 1.00 65.75 301 ARG A O 1
ATOM 2276 N N . ASN A 1 302 ? -6.242 35.360 20.969 1.00 72.00 302 ASN A N 1
ATOM 2277 C CA . ASN A 1 302 ? -6.746 35.678 19.639 1.00 72.00 302 ASN A CA 1
ATOM 2278 C C . ASN A 1 302 ? -6.184 34.666 18.635 1.00 72.00 302 ASN A C 1
ATOM 2280 O O . ASN A 1 302 ? -4.979 34.413 18.651 1.00 72.00 302 ASN A O 1
ATOM 2284 N N . TRP A 1 303 ? -7.034 34.081 17.794 1.00 61.56 303 TRP A N 1
ATOM 2285 C CA . TRP A 1 303 ? -6.624 33.080 16.808 1.00 61.56 303 TRP A CA 1
ATOM 2286 C C . TRP A 1 303 ? -7.249 33.367 15.446 1.00 61.56 303 TRP A C 1
ATOM 2288 O O . TRP A 1 303 ? -8.443 33.649 15.370 1.00 61.56 303 TRP A O 1
ATOM 2298 N N . GLN A 1 304 ? -6.446 33.290 14.388 1.00 63.34 304 GLN A N 1
ATOM 2299 C CA . GLN A 1 304 ? -6.887 33.452 13.003 1.00 63.34 304 GLN A CA 1
ATOM 2300 C C . GLN A 1 304 ? -6.922 32.090 12.318 1.00 63.34 304 GLN A C 1
ATOM 2302 O O . GLN A 1 304 ? -6.029 31.272 12.533 1.00 63.34 304 GLN A O 1
ATOM 2307 N N . PHE A 1 305 ? -7.945 31.855 11.501 1.00 61.47 305 PHE A N 1
ATOM 2308 C CA . PHE A 1 305 ? -8.133 30.589 10.798 1.00 61.47 305 PHE A CA 1
ATOM 2309 C C . PHE A 1 305 ? -8.629 30.808 9.365 1.00 61.47 305 PHE A C 1
ATOM 2311 O O . PHE A 1 305 ? -9.273 31.819 9.091 1.00 61.47 305 PHE A O 1
ATOM 2318 N N . ALA A 1 306 ? -8.354 29.850 8.470 1.00 49.09 306 ALA A N 1
ATOM 2319 C CA . ALA A 1 306 ? -8.755 29.877 7.058 1.00 49.09 306 ALA A CA 1
ATOM 2320 C C . ALA A 1 306 ? -9.279 28.502 6.593 1.00 49.09 306 ALA A C 1
ATOM 2322 O O . ALA A 1 306 ? -8.515 27.552 6.482 1.00 49.09 306 ALA A O 1
ATOM 2323 N N . GLY A 1 307 ? -10.588 28.348 6.369 1.00 53.75 307 GLY A N 1
ATOM 2324 C CA . GLY A 1 307 ? -11.193 27.064 5.955 1.00 53.75 307 GLY A CA 1
ATOM 2325 C C . GLY A 1 307 ? -11.876 26.283 7.088 1.00 53.75 307 GLY A C 1
ATOM 2326 O O . GLY A 1 307 ? -12.357 26.885 8.042 1.00 53.75 307 GLY A O 1
ATOM 2327 N N . TYR A 1 308 ? -11.962 24.953 6.967 1.00 44.16 308 TYR A N 1
ATOM 2328 C CA . TYR A 1 308 ? -12.629 24.066 7.937 1.00 44.16 308 TYR A CA 1
ATOM 2329 C C . TYR A 1 308 ? -11.691 23.701 9.098 1.00 44.16 308 TYR A C 1
ATOM 2331 O O . TYR A 1 308 ? -10.585 23.228 8.846 1.00 44.16 308 TYR A O 1
ATOM 2339 N N . TRP A 1 309 ? -12.135 23.840 10.355 1.00 50.16 309 TRP A N 1
ATOM 2340 C CA . TRP A 1 309 ? -11.293 23.551 11.529 1.00 50.16 309 TRP A CA 1
ATOM 2341 C C . TRP A 1 309 ? -12.066 22.883 12.673 1.00 50.16 309 TRP A C 1
ATOM 2343 O O . TRP A 1 309 ? -13.244 23.162 12.908 1.00 50.16 309 TRP A O 1
ATOM 2353 N N . ILE A 1 310 ? -11.371 22.026 13.426 1.00 41.97 310 ILE A N 1
ATOM 2354 C CA . ILE A 1 310 ? -11.832 21.451 14.696 1.00 41.97 310 ILE A CA 1
ATOM 2355 C C . ILE A 1 310 ? -10.811 21.851 15.762 1.00 41.97 310 ILE A C 1
ATOM 2357 O O . ILE A 1 310 ? -9.657 21.439 15.685 1.00 41.97 310 ILE A O 1
ATOM 2361 N N . MET A 1 311 ? -11.218 22.641 16.760 1.00 44.22 311 MET A N 1
ATOM 2362 C CA . MET A 1 311 ? -10.338 23.028 17.866 1.00 44.22 311 MET A CA 1
ATOM 2363 C C . MET A 1 311 ? -10.861 22.524 19.207 1.00 44.22 311 MET A C 1
ATOM 2365 O O . MET A 1 311 ? -12.039 22.640 19.541 1.00 44.22 311 MET A O 1
ATOM 2369 N N . THR A 1 312 ? -9.933 22.019 20.018 1.00 38.84 312 THR A N 1
ATOM 2370 C CA . THR A 1 312 ? -10.159 21.762 21.445 1.00 38.84 312 THR A CA 1
ATOM 2371 C C . THR A 1 312 ? -9.656 22.975 22.214 1.00 38.84 312 THR A C 1
ATOM 2373 O O . THR A 1 312 ? -8.480 23.318 22.115 1.00 38.84 312 THR A O 1
ATOM 2376 N N . ALA A 1 313 ? -10.534 23.655 22.939 1.00 39.91 313 ALA A N 1
ATOM 2377 C CA . ALA A 1 313 ? -10.185 24.799 23.763 1.00 39.91 313 ALA A CA 1
ATOM 2378 C C . ALA A 1 313 ? -10.037 24.411 25.238 1.00 39.91 313 ALA A C 1
ATOM 2380 O O . ALA A 1 313 ? -10.725 23.522 25.737 1.00 39.91 313 ALA A O 1
ATOM 2381 N N . ILE A 1 314 ? -9.133 25.110 25.924 1.00 33.03 314 ILE A N 1
ATOM 2382 C CA . ILE A 1 314 ? -8.956 25.088 27.389 1.00 33.03 314 ILE A CA 1
ATOM 2383 C C . ILE A 1 314 ? -9.932 26.136 28.008 1.00 33.03 314 ILE A C 1
ATOM 2385 O O . ILE A 1 314 ? -10.704 26.688 27.218 1.00 33.03 314 ILE A O 1
ATOM 2389 N N . PRO A 1 315 ? -10.030 26.413 29.335 1.00 34.41 315 PRO A N 1
ATOM 2390 C CA . PRO A 1 315 ? -11.181 27.158 29.865 1.00 34.41 315 PRO A CA 1
ATOM 2391 C C . PRO A 1 315 ? -11.205 28.510 29.182 1.00 34.41 315 PRO A C 1
ATOM 2393 O O . PRO A 1 315 ? -10.130 29.104 29.123 1.00 34.41 315 PRO A O 1
ATOM 2396 N N . CYS A 1 316 ? -12.355 28.986 28.700 1.00 38.34 316 CYS A N 1
ATOM 2397 C CA . CYS A 1 316 ? -12.752 30.402 28.704 1.00 38.34 316 CYS A CA 1
ATOM 2398 C C . CYS A 1 316 ? -13.954 30.686 27.795 1.00 38.34 316 CYS A C 1
ATOM 2400 O O . CYS A 1 316 ? -14.374 29.857 26.987 1.00 38.34 316 CYS A O 1
ATOM 2402 N N . PHE A 1 317 ? -14.509 31.887 27.963 1.00 42.28 317 PHE A N 1
ATOM 2403 C CA . PHE A 1 317 ? -15.663 32.399 27.233 1.00 42.28 317 PHE A CA 1
ATOM 2404 C C . PHE A 1 317 ? -15.265 32.864 25.823 1.00 42.28 317 PHE A C 1
ATOM 2406 O O . PHE A 1 317 ? -14.196 33.441 25.627 1.00 42.28 317 PHE A O 1
ATOM 2413 N N . LEU A 1 318 ? -16.128 32.625 24.835 1.00 39.94 318 LEU A N 1
ATOM 2414 C CA . LEU A 1 318 ? -15.938 33.021 23.436 1.00 39.94 318 LEU A CA 1
ATOM 2415 C C . LEU A 1 318 ? -16.718 34.301 23.132 1.00 39.94 318 LEU A C 1
ATOM 2417 O O . LEU A 1 318 ? -17.903 34.392 23.446 1.00 39.94 318 LEU A O 1
ATOM 2421 N N . ARG A 1 319 ? -16.090 35.260 22.445 1.00 40.34 319 ARG A N 1
ATOM 2422 C CA . ARG A 1 319 ? -16.798 36.395 21.831 1.00 40.34 319 ARG A CA 1
ATOM 2423 C C . ARG A 1 319 ? -16.276 36.574 20.412 1.00 40.34 319 ARG A C 1
ATOM 2425 O O . ARG A 1 319 ? -15.110 36.911 20.230 1.00 40.34 319 ARG A O 1
ATOM 2432 N N . ASN A 1 320 ? -17.116 36.364 19.404 1.00 39.59 320 ASN A N 1
ATOM 2433 C CA . ASN A 1 320 ? -16.759 36.750 18.041 1.00 39.59 320 ASN A CA 1
ATOM 2434 C C . ASN A 1 320 ? -16.892 38.269 17.906 1.00 39.59 320 ASN A C 1
ATOM 2436 O O . ASN A 1 320 ? -17.912 38.843 18.283 1.00 39.59 320 ASN A O 1
ATOM 2440 N N . SER A 1 321 ? -15.864 38.920 17.369 1.00 34.81 321 SER A N 1
ATOM 2441 C CA . SER A 1 321 ? -16.024 40.238 16.759 1.00 34.81 321 SER A CA 1
ATOM 2442 C C . SER A 1 321 ? -16.226 40.027 15.266 1.00 34.81 321 SER A C 1
ATOM 2444 O O . SER A 1 321 ? -15.386 39.371 14.648 1.00 34.81 321 SER A O 1
ATOM 2446 N N . SER A 1 322 ? -17.322 40.567 14.736 1.00 36.47 322 SER A N 1
ATOM 2447 C CA . SER A 1 322 ? -17.502 40.837 13.305 1.00 36.47 322 SER A CA 1
ATOM 2448 C C . SER A 1 322 ? -16.287 41.532 12.703 1.00 36.47 322 SER A C 1
ATOM 2450 O O . SER A 1 322 ? -15.758 42.429 13.407 1.00 36.47 322 SER A O 1
#

Foldseek 3Di:
DPDPPFDCPDLVGPQAEFAFAPVDPQRFGDPPTFWFQDPPADDDSSRGPRLFYEHFAQDWDADPPRDIGTHHDVVRRVVVVVVLLVVLCQFQVPDDSVLLSVLQSVQADDHDPPDAHGRGGSYHGDSVSSNVSCVVVVGGTDDRDQAQQAKFWDDKDWDADALALWIKIKTKMARQHQAWFAKKKKFKDFPPDPDTQDIDMDGDTHHHGDMDIDIDDIDGGDAAKTWMKIFIAQGVPDGHPCRVRGIDTDIDGRHSFGAWDAPDVDDQTFGDDFKYKHFHQDAAKAKKWWFADSPPGDTDDIDIDHGGDIDIGGDTGIDGDD

pLDDT: mean 79.25, std 19.13, range [33.03, 98.25]

Sequence (322 aa):
MKFPGSLNVDLVVPMSIGSVDGNTATFPVSDFSSRGPSACGRDGSFLIKPEVVAPGERIRSAALEGGYSVFDGTSFSAPYVSGAILLLKEAFPKLSGRQLALALYNSAKDLGPVGEDNDYGKGMINVGAAYNWLISQGNQPTAPVRATNDVIHIQSTPRVYGCDSKANFEVSFENSGADTLRSMDIIIRRDGQSAILYQNRWVGKLAPGKFTTYLLPPFTAPLGRYIVAVELSNPNGFADARSLNNLIKTYVSINSLPQLPDAAASANNVCFGSETLLKSNYQGEGTIRWFDKNTEGTLLRNWQFAGYWIMTAIPCFLRNSS